Protein AF-A0A7Y2B1T1-F1 (afdb_monomer_lite)

Secondary structure (DSSP, 8-state):
-------------------------PPPPTHHHHHHHH-GGGTTSTTTEETTEET--TTTBSBTTS-SSBPHHHHHHHHHHHTT--HHHHHHTTTTS-SSSSS--HHHHHH-SSSSSPSP-TT--TTTGGG-BSS-HHHHGGGSS-------PPPEEEEEES-SSSEEESSSEEEEEEEEE-TT-EEEEEEEEESSSSSS-EEEEEEEE--TTEEEEE--S--EEEEEEEEEEEETTS-EEEEE-SS-EEEEPPPP-SS---GGGG--SSSPTTSSPPPPPHHHHHHHHSSS-TTT-HHHHHHTSTTTTTTT-HHHHHHHHHHHHHSTTTHHHHHHHH-HHHHHTTGGGSTTSTT--TTGGG---

Radius of gyration: 30.83 Å; chains: 1; bounding box: 52×52×134 Å

Structure (mmCIF, N/CA/C/O backbone):
data_AF-A0A7Y2B1T1-F1
#
_entry.id   AF-A0A7Y2B1T1-F1
#
loop_
_atom_site.group_PDB
_atom_site.id
_atom_site.type_symbol
_atom_site.label_atom_id
_atom_site.label_alt_id
_atom_site.label_comp_id
_atom_site.label_asym_id
_atom_site.label_entity_id
_atom_site.label_seq_id
_atom_site.pdbx_PDB_ins_code
_atom_site.Cartn_x
_atom_site.Cartn_y
_atom_site.Cartn_z
_atom_site.occupancy
_atom_site.B_iso_or_equiv
_atom_site.auth_seq_id
_atom_site.auth_comp_id
_atom_site.auth_asym_id
_atom_site.auth_atom_id
_atom_site.pdbx_PDB_model_num
ATOM 1 N N . MET A 1 1 ? 23.003 -10.466 110.916 1.00 38.00 1 MET A N 1
ATOM 2 C CA . MET A 1 1 ? 23.525 -11.245 109.774 1.00 38.00 1 MET A CA 1
ATOM 3 C C . MET A 1 1 ? 22.350 -11.631 10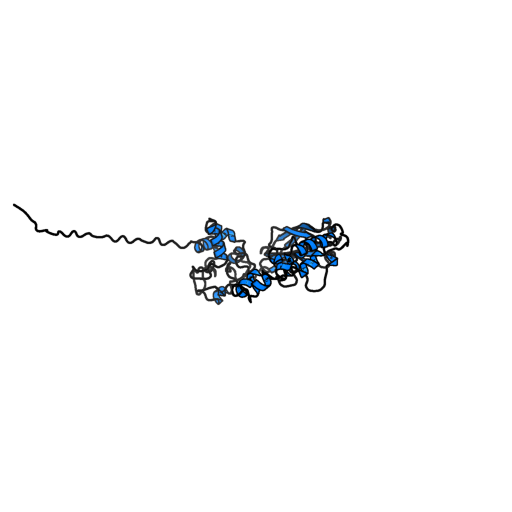8.882 1.00 38.00 1 MET A C 1
ATOM 5 O O . MET A 1 1 ? 21.399 -12.184 109.403 1.00 38.00 1 MET A O 1
ATOM 9 N N . ASN A 1 2 ? 22.437 -11.284 107.592 1.00 37.25 2 ASN A N 1
ATOM 10 C CA . ASN A 1 2 ? 21.737 -11.853 106.422 1.00 37.25 2 ASN A CA 1
ATOM 11 C C . ASN A 1 2 ? 20.187 -11.906 106.348 1.00 37.25 2 ASN A C 1
ATOM 13 O O . ASN A 1 2 ? 19.587 -12.823 106.884 1.00 37.25 2 ASN A O 1
ATOM 17 N N . ARG A 1 3 ? 19.618 -10.938 105.583 1.00 38.03 3 ARG A N 1
ATOM 18 C CA . ARG A 1 3 ? 18.803 -11.034 104.323 1.00 38.03 3 ARG A CA 1
ATOM 19 C C . ARG A 1 3 ? 17.708 -12.127 104.163 1.00 38.03 3 ARG A C 1
ATOM 21 O O . ARG A 1 3 ? 17.893 -13.211 104.693 1.00 38.03 3 ARG A O 1
ATOM 28 N N . PRO A 1 4 ? 16.765 -12.009 103.188 1.00 49.28 4 PRO A N 1
ATOM 29 C CA . PRO A 1 4 ? 16.074 -10.854 102.556 1.00 49.28 4 PRO A CA 1
ATOM 30 C C . PRO A 1 4 ? 14.523 -11.091 102.454 1.00 49.28 4 PRO A C 1
ATOM 32 O O . PRO A 1 4 ? 14.040 -12.162 102.785 1.00 49.28 4 PRO A O 1
ATOM 35 N N . GLY A 1 5 ? 13.648 -10.115 102.171 1.00 36.69 5 GLY A N 1
ATOM 36 C CA . GLY A 1 5 ? 13.295 -9.610 100.832 1.00 36.69 5 GLY A CA 1
ATOM 37 C C . GLY A 1 5 ? 11.918 -10.119 100.348 1.00 36.69 5 GLY A C 1
ATOM 38 O O . GLY A 1 5 ? 11.851 -11.179 99.740 1.00 36.69 5 GLY A O 1
ATOM 39 N N . PHE A 1 6 ? 10.837 -9.363 100.580 1.00 41.38 6 PHE A N 1
ATOM 40 C CA . PHE A 1 6 ? 9.532 -9.569 99.926 1.00 41.38 6 PHE A CA 1
ATOM 41 C C . PHE A 1 6 ? 9.339 -8.484 98.857 1.00 41.38 6 PHE A C 1
ATOM 43 O O . PHE A 1 6 ? 9.344 -7.294 99.170 1.00 41.38 6 PHE A O 1
ATOM 50 N N . LEU A 1 7 ? 9.222 -8.906 97.595 1.00 38.97 7 LEU A N 1
ATOM 51 C CA . LEU A 1 7 ? 8.912 -8.051 96.449 1.00 38.97 7 LEU A CA 1
ATOM 52 C C . LEU A 1 7 ? 7.446 -7.595 96.512 1.00 38.97 7 LEU A C 1
ATOM 54 O O . LEU A 1 7 ? 6.544 -8.427 96.569 1.00 38.97 7 LEU A O 1
ATOM 58 N N . ALA A 1 8 ? 7.216 -6.286 96.411 1.00 39.91 8 ALA A N 1
ATOM 59 C CA . ALA A 1 8 ? 5.930 -5.715 96.025 1.00 39.91 8 ALA A CA 1
ATOM 60 C C . ALA A 1 8 ? 5.980 -5.385 94.525 1.00 39.91 8 ALA A C 1
ATOM 62 O O . ALA A 1 8 ? 6.814 -4.597 94.081 1.00 39.91 8 ALA A O 1
ATOM 63 N N . VAL A 1 9 ? 5.106 -6.022 93.746 1.00 39.31 9 VAL A N 1
ATOM 64 C CA . VAL A 1 9 ? 4.925 -5.776 92.311 1.00 39.31 9 VAL A CA 1
ATOM 65 C C . VAL A 1 9 ? 3.991 -4.576 92.151 1.00 39.31 9 VAL A C 1
ATOM 67 O O . VAL A 1 9 ? 2.811 -4.661 92.480 1.00 39.31 9 VAL A O 1
ATOM 70 N N . VAL A 1 10 ? 4.517 -3.455 91.657 1.00 40.97 10 VAL A N 1
ATOM 71 C CA . VAL A 1 10 ? 3.721 -2.313 91.183 1.00 40.97 10 VAL A CA 1
ATOM 72 C C . VAL A 1 10 ? 3.465 -2.526 89.692 1.00 40.97 10 VAL A C 1
ATOM 74 O O . VAL A 1 10 ? 4.398 -2.513 88.891 1.00 40.97 10 VAL A O 1
ATOM 77 N N . ALA A 1 11 ? 2.206 -2.762 89.324 1.00 37.59 11 ALA A N 1
ATOM 78 C CA . ALA A 1 11 ? 1.770 -2.867 87.937 1.00 37.59 11 ALA A CA 1
ATOM 79 C C . ALA A 1 11 ? 1.674 -1.465 87.312 1.00 37.59 11 ALA A C 1
ATOM 81 O O . ALA A 1 11 ? 0.854 -0.647 87.727 1.00 37.59 11 ALA A O 1
ATOM 82 N N . LEU A 1 12 ? 2.521 -1.192 86.319 1.00 39.84 12 LEU A N 1
ATOM 83 C CA . LEU A 1 12 ? 2.454 -0.004 85.470 1.00 39.84 12 LEU A CA 1
ATOM 84 C C . LEU A 1 12 ? 1.516 -0.317 84.289 1.00 39.84 12 LEU A C 1
ATOM 86 O O . LEU A 1 12 ? 1.855 -1.119 83.420 1.00 39.84 12 LEU A O 1
ATOM 90 N N . THR A 1 13 ? 0.325 0.277 84.254 1.00 41.78 13 THR A N 1
ATOM 91 C CA . THR A 1 13 ? -0.589 0.191 83.104 1.00 41.78 13 THR A CA 1
ATOM 92 C C . THR A 1 13 ? -0.096 1.109 81.985 1.00 41.78 13 THR A C 1
ATOM 94 O O . THR A 1 13 ? -0.292 2.323 82.043 1.00 41.78 13 THR A O 1
ATOM 97 N N . GLY A 1 14 ? 0.562 0.538 80.975 1.00 40.81 14 GLY A N 1
ATOM 98 C CA . GLY A 1 14 ? 0.899 1.224 79.728 1.00 40.81 14 GLY A CA 1
ATOM 99 C C . GLY A 1 14 ? -0.301 1.255 78.782 1.00 40.81 14 GLY A C 1
ATOM 100 O O . GLY A 1 14 ? -0.781 0.210 78.352 1.00 40.81 14 GLY A O 1
ATOM 101 N N . VAL A 1 15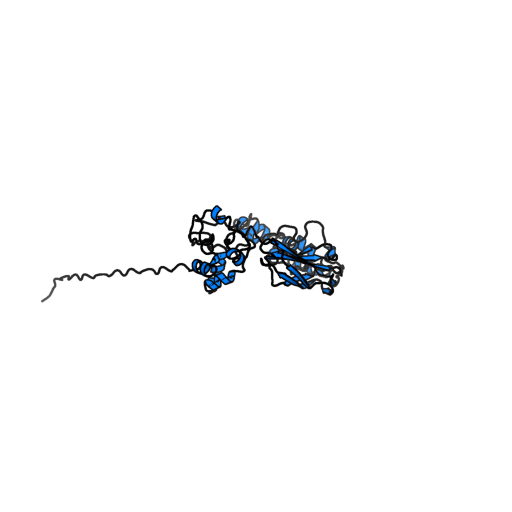 ? -0.784 2.454 78.454 1.00 46.31 15 VAL A N 1
ATOM 102 C CA . VAL A 1 15 ? -1.746 2.679 77.367 1.00 46.31 15 VAL A CA 1
ATOM 103 C C . VAL A 1 15 ? -0.970 2.615 76.052 1.00 46.31 15 VAL A C 1
ATOM 105 O O . VAL A 1 15 ? -0.230 3.538 75.717 1.00 46.31 15 VAL A O 1
ATOM 108 N N . LEU A 1 16 ? -1.104 1.506 75.327 1.00 42.75 16 LEU A N 1
ATOM 109 C CA . LEU A 1 16 ? -0.531 1.334 73.995 1.00 42.75 16 LEU A CA 1
ATOM 110 C C . LEU A 1 16 ? -1.478 1.982 72.973 1.00 42.75 16 LEU A C 1
ATOM 112 O O . LEU A 1 16 ? -2.536 1.437 72.663 1.00 42.75 16 LEU A O 1
ATOM 116 N N . TRP A 1 17 ? -1.117 3.169 72.483 1.00 45.81 17 TRP A N 1
ATOM 117 C CA . TRP A 1 17 ? -1.763 3.789 71.326 1.00 45.81 17 TRP A CA 1
ATOM 118 C C . TRP A 1 17 ? -1.452 2.956 70.078 1.00 45.81 17 TRP A C 1
ATOM 120 O O . TRP A 1 17 ? -0.313 2.907 69.616 1.00 45.81 17 TRP A O 1
ATOM 130 N N . LEU A 1 18 ? -2.473 2.284 69.550 1.00 42.56 18 LEU A N 1
ATOM 131 C CA . LEU A 1 18 ? -2.420 1.569 68.282 1.00 42.56 18 LEU A CA 1
ATOM 132 C C . LEU A 1 18 ? -2.407 2.606 67.144 1.00 42.56 18 LEU A C 1
ATOM 134 O O . LEU A 1 18 ? -3.451 3.115 66.742 1.00 42.56 18 LEU A O 1
ATOM 138 N N . LEU A 1 19 ? -1.216 2.961 66.658 1.00 46.16 19 LEU A N 1
ATOM 139 C CA . LEU A 1 19 ? -1.042 3.713 65.414 1.00 46.16 19 LEU A CA 1
ATOM 140 C C . LEU A 1 19 ? -1.498 2.820 64.252 1.00 46.16 19 LEU A C 1
ATOM 142 O O . LEU A 1 19 ? -0.758 1.952 63.796 1.00 46.16 19 LEU A O 1
ATOM 146 N N . MET A 1 20 ? -2.738 3.014 63.801 1.00 46.81 20 MET A N 1
ATOM 147 C CA . MET A 1 20 ? -3.213 2.480 62.530 1.00 46.81 20 MET A CA 1
ATOM 148 C C . MET A 1 20 ? -2.420 3.159 61.412 1.00 46.81 20 MET A C 1
ATOM 150 O O . MET A 1 20 ? -2.559 4.359 61.182 1.00 46.81 20 MET A O 1
ATOM 154 N N . THR A 1 21 ? -1.564 2.401 60.734 1.00 46.78 21 THR A N 1
ATOM 155 C CA . THR A 1 21 ? -0.944 2.834 59.484 1.00 46.78 21 THR A CA 1
ATOM 156 C C . THR A 1 21 ? -2.052 2.957 58.446 1.00 46.78 21 THR A C 1
ATOM 158 O O . THR A 1 21 ? -2.571 1.949 57.969 1.00 46.78 21 THR A O 1
ATOM 161 N N . VAL A 1 22 ? -2.449 4.187 58.129 1.00 50.69 22 VAL A N 1
ATOM 162 C CA . VAL A 1 22 ? -3.271 4.467 56.953 1.00 50.69 22 VAL A CA 1
ATOM 163 C C . VAL A 1 22 ? -2.405 4.116 55.746 1.00 50.69 22 VAL A C 1
ATOM 165 O O . VAL A 1 22 ? -1.404 4.784 55.492 1.00 50.69 22 VAL A O 1
ATOM 168 N N . SER A 1 23 ? -2.739 3.038 55.039 1.00 46.91 23 SER A N 1
ATOM 169 C CA . SER A 1 23 ? -2.189 2.797 53.708 1.00 46.91 23 SER A CA 1
ATOM 170 C C . SER A 1 23 ? -2.565 3.996 52.842 1.00 46.91 23 SER A C 1
ATOM 172 O O . SER A 1 23 ? -3.751 4.322 52.752 1.00 46.91 23 SER A O 1
ATOM 174 N N . GLN A 1 24 ? -1.582 4.668 52.237 1.00 44.38 24 GLN A N 1
ATOM 175 C CA . GLN A 1 24 ? -1.861 5.593 51.143 1.00 44.38 24 GLN A CA 1
ATOM 176 C C . GLN A 1 24 ? -2.664 4.813 50.103 1.00 44.38 24 GLN A C 1
ATOM 178 O O . GLN A 1 24 ? -2.183 3.831 49.547 1.00 44.38 24 GLN A O 1
ATOM 183 N N . ALA A 1 25 ? -3.925 5.193 49.918 1.00 43.53 25 ALA A N 1
ATOM 184 C CA . ALA A 1 25 ? -4.657 4.789 48.739 1.00 43.53 25 ALA A CA 1
ATOM 185 C C . ALA A 1 25 ? -4.020 5.568 47.588 1.00 43.53 25 ALA A C 1
ATOM 187 O O . ALA A 1 25 ? -4.246 6.774 47.475 1.00 43.53 25 ALA A O 1
ATOM 188 N N . ASP A 1 26 ? -3.168 4.912 46.800 1.00 49.16 26 ASP A N 1
ATOM 189 C CA . ASP A 1 26 ? -2.709 5.480 45.539 1.00 49.16 26 ASP A CA 1
ATOM 190 C C . ASP A 1 26 ? -3.951 5.780 44.696 1.00 49.16 26 ASP A C 1
ATOM 192 O O . ASP A 1 26 ? -4.773 4.901 44.417 1.00 49.16 26 ASP A O 1
ATOM 196 N N . ALA A 1 27 ? -4.143 7.055 44.361 1.00 54.00 27 ALA A N 1
ATOM 197 C CA . ALA A 1 27 ? -5.210 7.448 43.459 1.00 54.00 27 ALA A CA 1
ATOM 198 C C . ALA A 1 27 ? -4.985 6.738 42.116 1.00 54.00 27 ALA A C 1
ATOM 200 O O . ALA A 1 27 ? -3.864 6.708 41.606 1.00 54.00 27 ALA A O 1
ATOM 201 N N . ARG A 1 28 ? -6.048 6.157 41.545 1.00 61.94 28 ARG A N 1
ATOM 202 C CA . ARG A 1 28 ? -5.993 5.567 40.200 1.00 61.94 28 ARG A CA 1
ATOM 203 C C . ARG A 1 28 ? -5.446 6.611 39.218 1.00 61.94 28 ARG A C 1
ATOM 205 O O . ARG A 1 28 ? -5.791 7.788 39.321 1.00 61.94 28 ARG A O 1
ATOM 212 N N . ASN A 1 29 ? -4.600 6.176 38.282 1.00 68.88 29 ASN A N 1
ATOM 213 C CA . ASN A 1 29 ? -4.006 7.050 37.267 1.00 68.88 29 ASN A CA 1
ATOM 214 C C . ASN A 1 29 ? -5.123 7.832 36.533 1.00 68.88 29 ASN A C 1
ATOM 216 O O . ASN A 1 29 ? -6.073 7.198 36.062 1.00 68.88 29 ASN A O 1
ATOM 220 N N . PRO A 1 30 ? -5.050 9.175 36.436 1.00 81.50 30 PRO A N 1
ATOM 221 C CA . PRO A 1 30 ? -6.142 10.020 35.942 1.00 81.50 30 PRO A CA 1
ATOM 222 C C . PRO A 1 30 ? -6.411 9.929 34.428 1.00 81.50 30 PRO A C 1
ATOM 224 O O . PRO A 1 30 ? -7.079 10.815 33.901 1.00 81.50 30 PRO A O 1
ATOM 227 N N . ILE A 1 31 ? -5.953 8.878 33.728 1.00 89.81 31 ILE A N 1
ATOM 228 C CA . ILE A 1 31 ? -6.052 8.710 32.262 1.00 89.81 31 ILE A CA 1
ATOM 229 C C . ILE A 1 31 ? -7.444 9.062 31.745 1.00 89.81 31 ILE A C 1
ATOM 231 O O . ILE A 1 31 ? -7.574 9.931 30.893 1.00 89.81 31 ILE A O 1
ATOM 235 N N . ARG A 1 32 ? -8.492 8.472 32.327 1.00 91.38 32 ARG A N 1
ATOM 236 C CA . ARG A 1 32 ? -9.880 8.735 31.932 1.00 91.38 32 ARG A CA 1
ATOM 237 C C . ARG A 1 32 ? -10.265 10.210 32.074 1.00 91.38 32 ARG A C 1
ATOM 239 O O . ARG A 1 32 ? -10.826 10.796 31.159 1.00 91.38 32 ARG A O 1
ATOM 246 N N . SER A 1 33 ? -9.980 10.827 33.222 1.00 91.38 33 SER A N 1
ATOM 247 C CA . SER A 1 33 ? -10.293 12.249 33.422 1.00 91.38 33 SER A CA 1
ATOM 248 C C . SER A 1 33 ? -9.489 13.157 32.492 1.00 91.38 33 SER A C 1
ATOM 250 O O . SER A 1 33 ? -10.013 14.163 32.025 1.00 91.38 33 SER A O 1
ATOM 252 N N . THR A 1 34 ? -8.238 12.799 32.192 1.00 94.38 34 THR A N 1
ATOM 253 C CA . THR A 1 34 ? -7.403 13.529 31.236 1.00 94.38 34 THR A CA 1
ATOM 254 C C . THR A 1 34 ? -7.941 13.383 29.815 1.00 94.38 34 THR A C 1
ATOM 256 O O . THR A 1 34 ? -8.038 14.388 29.121 1.00 94.38 34 THR A O 1
ATOM 259 N N . PHE A 1 35 ? -8.373 12.184 29.414 1.00 95.44 35 PHE A N 1
ATOM 260 C CA . PHE A 1 35 ? -8.994 11.921 28.114 1.00 95.44 35 PHE A CA 1
ATOM 261 C C . PHE A 1 35 ? -10.197 12.838 27.869 1.00 95.44 35 PHE A C 1
ATOM 263 O O . PHE A 1 35 ? -10.186 13.599 26.911 1.00 95.44 35 PHE A O 1
ATOM 270 N N . PHE A 1 36 ? -11.172 12.885 28.783 1.00 95.44 36 PHE A N 1
ATOM 271 C CA . PHE A 1 36 ? -12.334 13.778 28.634 1.00 95.44 36 PHE A CA 1
ATOM 272 C C . PHE A 1 36 ? -12.003 15.267 28.822 1.00 95.44 36 PHE A C 1
ATOM 274 O O . PHE A 1 36 ? -12.763 16.132 28.395 1.00 95.44 36 PHE A O 1
ATOM 281 N N . THR A 1 37 ? -10.853 15.595 29.423 1.00 95.06 37 THR A N 1
ATOM 282 C CA . THR A 1 37 ? -10.348 16.979 29.435 1.00 95.06 37 THR A CA 1
ATOM 283 C C . THR A 1 37 ? -9.825 17.389 28.056 1.00 95.06 37 THR A C 1
ATOM 285 O O . THR A 1 37 ? -10.014 18.534 27.654 1.00 95.06 37 THR A O 1
ATOM 288 N N . ILE A 1 38 ? -9.179 16.470 27.331 1.00 93.19 38 ILE A N 1
ATOM 289 C CA . ILE A 1 38 ? -8.677 16.694 25.968 1.00 93.19 38 ILE A CA 1
ATOM 290 C C . ILE A 1 38 ? -9.849 16.673 24.975 1.00 93.19 38 ILE A C 1
ATOM 292 O O . ILE A 1 38 ? -10.051 17.633 24.233 1.00 93.19 38 ILE A O 1
ATOM 296 N N . TYR A 1 39 ? -10.672 15.626 25.022 1.00 94.19 39 TYR A N 1
ATOM 297 C CA . TYR A 1 39 ? -11.807 15.404 24.129 1.00 94.19 39 TYR A CA 1
ATOM 298 C C . TYR A 1 39 ? -13.130 15.669 24.838 1.00 94.19 39 TYR A C 1
ATOM 300 O O . TYR A 1 39 ? -13.958 14.784 25.037 1.00 94.19 39 TYR A O 1
ATOM 308 N N . SER A 1 40 ? -13.344 16.924 25.220 1.00 94.56 40 SER A N 1
ATOM 309 C CA . SER A 1 40 ? -14.584 17.328 25.900 1.00 94.56 40 SER A CA 1
ATOM 310 C C . SER A 1 40 ? -15.866 17.035 25.104 1.00 94.56 40 SER A C 1
ATOM 312 O O . SER A 1 40 ? -16.930 16.906 25.698 1.00 94.56 40 SER A O 1
ATOM 314 N N . SER A 1 41 ? -15.781 16.887 23.777 1.00 91.56 41 SER A N 1
ATOM 315 C CA . SER A 1 41 ? -16.903 16.477 22.922 1.00 91.56 41 SER A CA 1
ATOM 316 C C . SER A 1 41 ? -17.318 15.015 23.099 1.00 91.56 41 SER A C 1
ATOM 318 O O . SER A 1 41 ? -18.432 14.672 22.719 1.00 91.56 41 SER A O 1
ATOM 320 N N . ALA A 1 42 ? -16.450 14.168 23.660 1.00 93.62 42 ALA A N 1
ATOM 321 C CA . ALA A 1 42 ? -16.749 12.767 23.948 1.00 93.62 42 ALA A CA 1
ATOM 322 C C . ALA A 1 42 ? -17.427 12.570 25.320 1.00 93.62 42 ALA A C 1
ATOM 324 O O . ALA A 1 42 ? -17.880 11.466 25.623 1.00 93.62 42 ALA A O 1
ATOM 325 N N . ASP A 1 43 ? -17.521 13.611 26.153 1.00 93.38 43 ASP A N 1
ATOM 326 C CA . ASP A 1 43 ? -18.225 13.559 27.441 1.00 93.38 43 ASP A CA 1
ATOM 327 C C . ASP A 1 43 ? -19.728 13.308 27.227 1.00 93.38 43 ASP A C 1
ATOM 329 O O . ASP A 1 43 ? -20.356 13.939 26.373 1.00 93.38 43 ASP A O 1
ATOM 333 N N . ASN A 1 44 ? -20.333 12.422 28.021 1.00 91.88 44 ASN A N 1
ATOM 334 C CA . ASN A 1 44 ? -21.721 11.955 27.875 1.00 91.88 44 ASN A CA 1
ATOM 335 C C . ASN A 1 44 ? -22.043 11.275 26.524 1.00 91.88 44 ASN A C 1
ATOM 337 O O . ASN A 1 44 ? -23.201 11.255 26.096 1.00 91.88 44 ASN A O 1
ATOM 341 N N . THR A 1 45 ? -21.035 10.734 25.838 1.00 95.94 45 THR A N 1
ATOM 342 C CA . THR A 1 45 ? -21.214 9.856 24.667 1.00 95.94 45 THR A CA 1
ATOM 343 C C . THR A 1 45 ? -21.040 8.391 25.069 1.00 95.94 45 THR A C 1
ATOM 345 O O . THR A 1 45 ? -20.734 8.094 26.220 1.00 95.94 45 THR A O 1
ATOM 348 N N . GLN A 1 46 ? -21.156 7.470 24.116 1.00 95.62 46 GLN A N 1
ATOM 349 C CA . GLN A 1 46 ? -20.857 6.046 24.284 1.00 95.62 46 GLN A CA 1
ATOM 350 C C . GLN A 1 46 ? -19.449 5.754 24.829 1.00 95.62 46 GLN A C 1
ATOM 352 O O . GLN A 1 46 ? -19.252 4.699 25.416 1.00 95.62 46 GLN A O 1
ATOM 357 N N . LEU A 1 47 ? -18.476 6.665 24.677 1.00 96.88 47 LEU A N 1
ATOM 358 C CA . LEU A 1 47 ? -17.145 6.499 25.278 1.00 96.88 47 LEU A CA 1
ATOM 359 C C . LEU A 1 47 ? -17.123 6.791 26.784 1.00 96.88 47 LEU A C 1
ATOM 361 O O . LEU A 1 47 ? -16.209 6.351 27.486 1.00 96.88 47 LEU A O 1
ATOM 365 N N . ASP A 1 48 ? -18.100 7.550 27.272 1.00 95.31 48 ASP A N 1
ATOM 366 C CA . ASP A 1 48 ? -18.247 7.954 28.669 1.00 95.31 48 ASP A CA 1
ATOM 367 C C . ASP A 1 48 ? -19.266 7.070 29.397 1.00 95.31 48 ASP A C 1
ATOM 369 O O . ASP A 1 48 ? -18.967 6.528 30.467 1.00 95.31 48 ASP A O 1
ATOM 373 N N . ASP A 1 49 ? -20.442 6.900 28.786 1.00 95.19 49 ASP A N 1
ATOM 374 C CA . ASP A 1 49 ? -21.619 6.265 29.360 1.00 95.19 49 ASP A CA 1
ATOM 375 C C . ASP A 1 49 ? -22.311 5.319 28.366 1.00 95.19 49 ASP A C 1
ATOM 377 O O . ASP A 1 49 ? -22.865 5.738 27.347 1.00 95.19 49 ASP A O 1
ATOM 381 N N . LEU A 1 50 ? -22.377 4.038 28.735 1.00 95.38 50 LEU A N 1
ATOM 382 C CA . LEU A 1 50 ? -23.239 3.045 28.093 1.00 95.38 50 LEU A CA 1
ATOM 383 C C . LEU A 1 50 ? -24.431 2.693 28.997 1.00 95.38 50 LEU A C 1
ATOM 385 O O . LEU A 1 50 ? -24.322 2.803 30.224 1.00 95.38 50 LEU A O 1
ATOM 389 N N . PRO A 1 51 ? -25.573 2.247 28.433 1.00 95.94 51 PRO A N 1
ATOM 390 C CA . PRO A 1 51 ? -26.788 1.956 29.198 1.00 95.94 51 PRO A CA 1
ATOM 391 C C . PRO A 1 51 ? -26.581 1.061 30.426 1.00 95.94 51 PRO A C 1
ATOM 393 O O . PRO A 1 51 ? -27.191 1.310 31.469 1.00 95.94 51 PRO A O 1
ATOM 396 N N . SER A 1 52 ? -25.734 0.036 30.312 1.00 95.06 52 SER A N 1
ATOM 397 C CA . SER A 1 52 ? -25.455 -0.908 31.399 1.00 95.06 52 SER A CA 1
ATOM 398 C C . SER A 1 52 ? -24.238 -0.539 32.250 1.00 95.06 52 SER A C 1
ATOM 400 O O . SER A 1 52 ? -24.085 -1.098 33.337 1.00 95.06 52 SER A O 1
ATOM 402 N N . ASN A 1 53 ? -23.379 0.381 31.797 1.00 94.44 53 ASN A N 1
ATOM 403 C CA . ASN A 1 53 ? -22.171 0.780 32.520 1.00 94.44 53 ASN A CA 1
ATOM 404 C C . ASN A 1 53 ? -21.844 2.261 32.277 1.00 94.44 53 ASN A C 1
ATOM 406 O O . ASN A 1 53 ? -21.252 2.638 31.267 1.00 94.44 53 ASN A O 1
ATOM 410 N N . THR A 1 54 ? -22.245 3.110 33.219 1.00 94.75 54 THR A N 1
ATOM 411 C CA . THR A 1 54 ? -21.920 4.539 33.199 1.00 94.75 54 THR A CA 1
ATOM 412 C C . THR A 1 54 ? -20.532 4.776 33.763 1.00 94.75 54 THR A C 1
ATOM 414 O O . THR A 1 54 ? -20.159 4.186 34.780 1.00 94.75 54 THR A O 1
ATOM 417 N N . LYS A 1 55 ? -19.812 5.730 33.195 1.00 92.19 55 LYS A N 1
ATOM 418 C CA . LYS A 1 55 ? -18.458 6.106 33.587 1.00 92.19 55 LYS A CA 1
ATOM 419 C C . LYS A 1 55 ? -17.429 4.981 33.527 1.00 92.19 55 LYS A C 1
ATOM 421 O O . LYS A 1 55 ? -16.491 4.946 34.331 1.00 92.19 55 LYS A O 1
ATOM 426 N N . HIS A 1 56 ? -17.588 4.098 32.554 1.00 94.38 56 HIS A N 1
ATOM 427 C CA . HIS A 1 56 ? -16.739 2.933 32.366 1.00 94.38 56 HIS A CA 1
ATOM 428 C C . HIS A 1 56 ? -15.298 3.299 31.965 1.00 94.38 56 HIS A C 1
ATOM 430 O O . HIS A 1 56 ? -14.956 4.456 31.695 1.00 94.38 56 HIS A O 1
ATOM 436 N N . CYS A 1 57 ? -14.441 2.281 31.888 1.00 94.50 57 CYS A N 1
ATOM 437 C CA . CYS A 1 57 ? -13.036 2.374 31.480 1.00 94.50 57 CYS A CA 1
ATOM 438 C C . CYS A 1 57 ? -12.756 1.772 30.087 1.00 94.50 57 CYS A C 1
ATOM 440 O O . CYS A 1 57 ? -11.588 1.630 29.720 1.00 94.50 57 CYS A O 1
ATOM 442 N N . GLY A 1 58 ? -13.810 1.461 29.320 1.00 94.81 58 GLY A N 1
ATOM 443 C CA . GLY A 1 58 ? -13.758 0.764 28.027 1.00 94.81 58 GLY A CA 1
ATOM 444 C C . GLY A 1 58 ? -12.892 1.410 26.940 1.00 94.81 58 GLY A C 1
ATOM 445 O O . GLY A 1 58 ? -12.420 0.719 26.047 1.00 94.81 58 GLY A O 1
ATOM 446 N N . VAL A 1 59 ? -12.605 2.714 27.043 1.00 95.81 59 VAL A N 1
ATOM 447 C CA . VAL A 1 59 ? -11.679 3.404 26.125 1.00 95.81 59 VAL A CA 1
ATOM 448 C C . VAL A 1 59 ? -10.263 2.820 26.211 1.00 95.81 59 VAL A C 1
ATOM 450 O O . VAL A 1 59 ? -9.601 2.688 25.191 1.00 95.81 59 VAL A O 1
ATOM 453 N N . CYS A 1 60 ? -9.791 2.433 27.404 1.00 95.38 60 CYS A N 1
ATOM 454 C CA . CYS A 1 60 ? -8.417 1.944 27.608 1.00 95.38 60 CYS A CA 1
ATOM 455 C C . CYS A 1 60 ? -8.325 0.470 28.041 1.00 95.38 60 CYS A C 1
ATOM 457 O O . CYS A 1 60 ? -7.223 -0.076 28.130 1.00 95.38 60 CYS A O 1
ATOM 459 N N . HIS A 1 61 ? -9.443 -0.160 28.396 1.00 95.31 61 HIS A N 1
ATOM 460 C CA . HIS A 1 61 ? -9.475 -1.493 28.994 1.00 95.31 61 HIS A CA 1
ATOM 461 C C . HIS A 1 61 ? -10.520 -2.368 28.314 1.00 95.31 61 HIS A C 1
ATOM 463 O O . HIS A 1 61 ? -11.604 -1.899 27.984 1.00 95.31 61 HIS A O 1
ATOM 469 N N . PHE A 1 62 ? -10.222 -3.662 28.186 1.00 96.50 62 PHE A N 1
ATOM 470 C CA . PHE A 1 62 ? -11.244 -4.643 27.818 1.00 96.50 62 PHE A CA 1
ATOM 471 C C . PHE A 1 62 ? -12.273 -4.840 28.944 1.00 96.50 62 PHE A C 1
ATOM 473 O O . PHE A 1 62 ? -13.445 -5.095 28.682 1.00 96.50 62 PHE A O 1
ATOM 480 N N . ASP A 1 63 ? -11.858 -4.682 30.201 1.00 95.81 63 ASP A N 1
ATOM 481 C CA . ASP A 1 63 ? -12.771 -4.659 31.341 1.00 95.81 63 ASP A CA 1
ATOM 482 C C . ASP A 1 63 ? -13.356 -3.251 31.541 1.00 95.81 63 ASP A C 1
ATOM 484 O O . ASP A 1 63 ? -12.644 -2.310 31.911 1.00 95.81 63 ASP A O 1
ATOM 488 N N . PHE A 1 64 ? -14.667 -3.108 31.330 1.00 95.44 64 PHE A N 1
ATOM 489 C CA . PHE A 1 64 ? -15.357 -1.821 31.418 1.00 95.44 64 PHE A CA 1
ATOM 490 C C . PHE A 1 64 ? -15.455 -1.272 32.853 1.00 95.44 64 PHE A C 1
ATOM 492 O O . PHE A 1 64 ? -15.542 -0.055 33.020 1.00 95.44 64 PHE A O 1
ATOM 499 N N . ASP A 1 65 ? -15.304 -2.095 33.896 1.00 92.69 65 ASP A N 1
ATOM 500 C CA . ASP A 1 65 ? -15.208 -1.615 35.289 1.00 92.69 65 ASP A CA 1
ATOM 501 C C . ASP A 1 65 ? -13.797 -1.083 35.638 1.00 92.69 65 ASP A C 1
ATOM 503 O O . ASP A 1 65 ? -13.571 -0.445 36.680 1.00 92.69 65 ASP A O 1
ATOM 507 N N . GLY A 1 66 ? -12.844 -1.299 34.727 1.00 86.38 66 GLY A N 1
ATOM 508 C CA . GLY A 1 66 ? -11.455 -0.870 34.811 1.00 86.38 66 GLY A CA 1
ATOM 509 C C . GLY A 1 66 ? -10.526 -1.887 35.473 1.00 86.38 66 GLY A C 1
ATOM 510 O O . GLY A 1 66 ? -10.919 -2.698 36.306 1.00 86.38 66 GLY A O 1
ATOM 511 N N . GLY A 1 67 ? -9.237 -1.789 35.137 1.00 81.69 67 GLY A N 1
ATOM 512 C CA . GLY A 1 67 ? -8.238 -2.798 35.497 1.00 81.69 67 GLY A CA 1
ATOM 513 C C . GLY A 1 67 ? -8.118 -3.890 34.429 1.00 81.69 67 GLY A C 1
ATOM 514 O O . GLY A 1 67 ? -8.615 -3.742 33.318 1.00 81.69 67 GLY A O 1
ATOM 515 N N . GLY A 1 68 ? -7.396 -4.968 34.736 1.00 86.56 68 GLY A N 1
ATOM 516 C CA . GLY A 1 68 ? -7.165 -6.051 33.775 1.00 86.56 68 GLY A CA 1
ATOM 517 C C . GLY A 1 68 ? -6.307 -5.642 32.570 1.00 86.56 68 GLY A C 1
ATOM 518 O O . GLY A 1 68 ? -5.544 -4.675 32.630 1.00 86.56 68 GLY A O 1
ATOM 519 N N . ALA A 1 69 ? -6.411 -6.420 31.490 1.00 92.31 69 ALA A N 1
ATOM 520 C CA . ALA A 1 69 ? -5.677 -6.178 30.253 1.00 92.31 69 ALA A CA 1
ATOM 521 C C . ALA A 1 69 ? -6.157 -4.892 29.564 1.00 92.31 69 ALA A C 1
ATOM 523 O O . ALA A 1 69 ? -7.357 -4.596 29.519 1.00 92.31 69 ALA A O 1
ATOM 524 N N . ARG A 1 70 ? -5.206 -4.134 29.017 1.00 94.00 70 ARG A N 1
ATOM 525 C CA . ARG A 1 70 ? -5.511 -2.965 28.196 1.00 94.00 70 ARG A CA 1
ATOM 526 C C . ARG A 1 70 ? -5.924 -3.399 26.802 1.00 94.00 70 ARG A C 1
ATOM 528 O O . ARG A 1 70 ? -5.411 -4.393 26.289 1.00 94.00 70 ARG A O 1
ATOM 535 N N . ASN A 1 71 ? -6.821 -2.627 26.207 1.00 96.06 71 ASN A N 1
ATOM 536 C CA . ASN A 1 71 ? -7.016 -2.681 24.767 1.00 96.06 71 ASN A CA 1
ATOM 537 C C . ASN A 1 71 ? -5.826 -1.982 24.059 1.00 96.06 71 ASN A C 1
ATOM 539 O O . ASN A 1 71 ? -5.007 -1.345 24.738 1.00 96.06 71 ASN A O 1
ATOM 543 N N . PRO A 1 72 ? -5.685 -2.099 22.730 1.00 96.75 72 PRO A N 1
ATOM 544 C CA . PRO A 1 72 ? -4.578 -1.488 21.995 1.00 96.75 72 PRO A CA 1
ATOM 545 C C . PRO A 1 72 ? -4.399 0.021 22.244 1.00 96.75 72 PRO A C 1
ATOM 547 O O . PRO A 1 72 ? -3.278 0.452 22.521 1.00 96.75 72 PRO A O 1
ATOM 550 N N . TYR A 1 73 ? -5.484 0.807 22.290 1.00 97.06 73 TYR A N 1
ATOM 551 C CA . TYR A 1 73 ? -5.429 2.239 22.633 1.00 97.06 73 TYR A CA 1
ATOM 552 C C . TYR A 1 73 ? -4.822 2.490 24.021 1.00 97.06 73 TYR A C 1
ATOM 554 O O . TYR A 1 73 ? -3.883 3.271 24.198 1.00 97.06 73 TYR A O 1
ATOM 562 N N . GLY A 1 74 ? -5.321 1.781 25.037 1.00 95.94 74 GLY A N 1
ATOM 563 C CA . GLY A 1 74 ? -4.807 1.8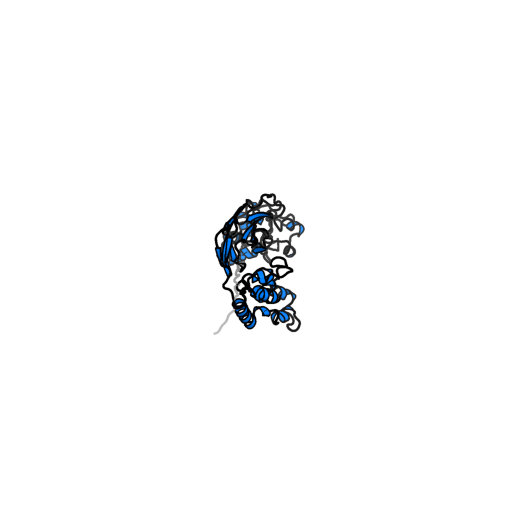79 26.397 1.00 95.94 74 GLY A CA 1
ATOM 564 C C . GLY A 1 74 ? -3.344 1.451 26.511 1.00 95.94 74 GLY A C 1
ATOM 565 O O . GLY A 1 74 ? -2.599 2.043 27.298 1.00 95.94 74 GLY A O 1
ATOM 566 N N . LEU A 1 75 ? -2.927 0.439 25.745 1.00 95.31 75 LEU A N 1
ATOM 567 C CA . LEU A 1 75 ? -1.538 -0.013 25.685 1.00 95.31 75 LEU A CA 1
ATOM 568 C C . LEU A 1 75 ? -0.629 1.068 25.084 1.00 95.31 75 LEU A C 1
ATOM 570 O O . LEU A 1 75 ? 0.438 1.327 25.640 1.00 95.31 75 LEU A O 1
ATOM 574 N N . GLY A 1 76 ? -1.074 1.756 24.028 1.00 94.12 76 GLY A N 1
ATOM 575 C CA . GLY A 1 76 ? -0.360 2.897 23.445 1.00 94.12 76 GLY A CA 1
ATOM 576 C C . GLY A 1 76 ? -0.081 4.004 24.469 1.00 94.12 76 GLY A C 1
ATOM 577 O O . GLY A 1 76 ? 1.056 4.464 24.607 1.00 94.12 76 GLY A O 1
ATOM 578 N N . ILE A 1 77 ? -1.083 4.359 25.281 1.00 94.94 77 ILE A N 1
ATOM 579 C CA . ILE A 1 77 ? -0.913 5.331 26.376 1.00 94.94 77 ILE A CA 1
ATOM 580 C C . ILE A 1 77 ? 0.097 4.820 27.414 1.00 94.94 77 ILE A C 1
ATOM 582 O O . ILE A 1 77 ? 0.932 5.586 27.900 1.00 94.94 77 ILE A O 1
ATOM 586 N N . GLU A 1 78 ? 0.039 3.536 27.778 1.00 92.56 78 GLU A N 1
ATOM 587 C CA . GLU A 1 78 ? 0.957 2.947 28.759 1.00 92.56 78 GLU A CA 1
ATOM 588 C C . GLU A 1 78 ? 2.413 2.967 28.289 1.00 92.56 78 GLU A C 1
ATOM 590 O O . GLU A 1 78 ? 3.303 3.263 29.089 1.00 92.56 78 GLU A O 1
ATOM 595 N N . VAL A 1 79 ? 2.657 2.750 26.995 1.00 93.56 79 VAL A N 1
ATOM 596 C CA . VAL A 1 79 ? 3.986 2.909 26.392 1.00 93.56 79 VAL A CA 1
ATOM 597 C C . VAL A 1 79 ? 4.479 4.351 26.540 1.00 93.56 79 VAL A C 1
ATOM 599 O O . VAL A 1 79 ? 5.601 4.566 27.006 1.00 93.56 79 VAL A O 1
ATOM 602 N N . GLY A 1 80 ? 3.643 5.347 26.226 1.00 90.44 80 GLY A N 1
ATOM 603 C CA . GLY A 1 80 ? 3.994 6.763 26.382 1.00 90.44 80 GLY A CA 1
ATOM 604 C C . GLY A 1 80 ? 4.327 7.141 27.830 1.00 90.44 80 GLY A C 1
ATOM 605 O O . GLY A 1 80 ? 5.354 7.770 28.100 1.00 90.44 80 GLY A O 1
ATOM 606 N N . LEU A 1 81 ? 3.504 6.691 28.780 1.00 92.25 81 LEU A N 1
ATOM 607 C CA . LEU A 1 81 ? 3.739 6.886 30.214 1.00 92.25 81 LEU A CA 1
ATOM 608 C C . LEU A 1 81 ? 5.027 6.196 30.689 1.00 92.25 81 LEU A C 1
ATOM 610 O O . LEU A 1 81 ? 5.795 6.784 31.452 1.00 92.25 81 LEU A O 1
ATOM 614 N N . GLY A 1 82 ? 5.296 4.974 30.219 1.00 91.62 82 GLY A N 1
ATOM 615 C CA . GLY A 1 82 ? 6.543 4.251 30.488 1.00 91.62 82 GLY A CA 1
ATOM 616 C C . GLY A 1 82 ? 7.780 4.961 29.926 1.00 91.62 82 GLY A C 1
ATOM 617 O O . GLY A 1 82 ? 8.854 4.898 30.524 1.00 91.62 82 GLY A O 1
ATOM 618 N N . GLY A 1 83 ? 7.610 5.704 28.829 1.00 90.94 83 GLY A N 1
ATOM 619 C CA . GLY A 1 83 ? 8.608 6.602 28.243 1.00 90.94 83 GLY A CA 1
ATOM 620 C C . GLY A 1 83 ? 8.791 7.936 28.981 1.00 90.94 83 GLY A C 1
ATOM 621 O O . GLY A 1 83 ? 9.629 8.740 28.577 1.00 90.94 83 GLY A O 1
ATOM 622 N N . GLY A 1 84 ? 8.044 8.180 30.063 1.00 92.38 84 GLY A N 1
ATOM 623 C CA . GLY A 1 84 ? 8.148 9.388 30.885 1.00 92.38 84 GLY A CA 1
ATOM 624 C C . GLY A 1 84 ? 7.299 10.569 30.410 1.00 92.38 84 GLY A C 1
ATOM 625 O O . GLY A 1 84 ? 7.483 11.679 30.915 1.00 92.38 84 GLY A O 1
ATOM 626 N N . LEU A 1 85 ? 6.378 10.358 29.464 1.00 92.56 85 LEU A N 1
ATOM 627 C CA . LEU A 1 85 ? 5.412 11.381 29.068 1.00 92.56 85 LEU A CA 1
ATOM 628 C C . LEU A 1 85 ? 4.407 11.657 30.192 1.00 92.56 85 LEU A C 1
ATOM 630 O O . LEU A 1 85 ? 4.098 10.790 31.014 1.00 92.56 85 LEU A O 1
ATOM 634 N N . SER A 1 86 ? 3.863 12.877 30.215 1.00 94.56 86 SER A N 1
ATOM 635 C CA . SER A 1 86 ? 2.681 13.158 31.031 1.00 94.56 86 SER A CA 1
ATOM 636 C C . SER A 1 86 ? 1.467 12.408 30.470 1.00 94.56 86 SER A C 1
ATOM 638 O O . SER A 1 86 ? 1.452 12.036 29.300 1.00 94.56 86 SER A O 1
ATOM 640 N N . THR A 1 87 ? 0.414 12.211 31.266 1.00 93.06 87 THR A N 1
ATOM 641 C CA . THR A 1 87 ? -0.826 11.583 30.775 1.00 93.06 87 THR A CA 1
ATOM 642 C C . THR A 1 87 ? -1.413 12.318 29.570 1.00 93.06 87 THR A C 1
ATOM 644 O O . THR A 1 87 ? -1.899 11.674 28.647 1.00 93.06 87 THR A O 1
ATOM 647 N N . THR A 1 88 ? -1.342 13.652 29.558 1.00 94.62 88 THR A N 1
ATOM 648 C CA . THR A 1 88 ? -1.804 14.465 28.428 1.00 94.62 88 THR A CA 1
ATOM 649 C C . THR A 1 88 ? -0.967 14.202 27.184 1.00 94.62 88 THR A C 1
ATOM 651 O O . THR A 1 88 ? -1.525 13.929 26.127 1.00 94.62 88 THR A O 1
ATOM 654 N N . ASP A 1 89 ? 0.360 14.231 27.314 1.00 92.81 89 ASP A N 1
ATOM 655 C CA . ASP A 1 89 ? 1.259 14.024 26.175 1.00 92.81 89 ASP A CA 1
ATOM 656 C C . ASP A 1 89 ? 1.198 12.582 25.658 1.00 92.81 89 ASP A C 1
ATOM 658 O O . ASP A 1 89 ? 1.320 12.364 24.462 1.00 92.81 89 ASP A O 1
ATOM 662 N N . ALA A 1 90 ? 0.982 11.598 26.536 1.00 93.94 90 ALA A N 1
ATOM 663 C CA . ALA A 1 90 ? 0.842 10.196 26.152 1.00 93.94 90 ALA A CA 1
ATOM 664 C C . ALA A 1 90 ? -0.433 9.937 25.335 1.00 93.94 90 ALA A C 1
ATOM 666 O O . ALA A 1 90 ? -0.387 9.146 24.400 1.00 93.94 90 ALA A O 1
ATOM 667 N N . ILE A 1 91 ? -1.542 10.612 25.665 1.00 94.75 91 ILE A N 1
ATOM 668 C CA . ILE A 1 91 ? -2.772 10.573 24.858 1.00 94.75 91 ILE A CA 1
ATOM 669 C C . ILE A 1 91 ? -2.511 11.244 23.505 1.00 94.75 91 ILE A C 1
ATOM 671 O O . ILE A 1 91 ? -2.639 10.594 22.477 1.00 94.75 91 ILE A O 1
ATOM 675 N N . LEU A 1 92 ? -2.023 12.491 23.513 1.00 92.06 92 LEU A N 1
ATOM 676 C CA . LEU A 1 92 ? -1.783 13.264 22.287 1.00 92.06 92 LEU A CA 1
ATOM 677 C C . LEU A 1 92 ? -0.748 12.631 21.345 1.00 92.06 92 LEU A C 1
ATOM 679 O O . LEU A 1 92 ? -0.802 12.837 20.135 1.00 92.06 92 LEU A O 1
ATOM 683 N N . ALA A 1 93 ? 0.210 11.872 21.882 1.00 90.56 93 ALA A N 1
ATOM 684 C CA . ALA A 1 93 ? 1.226 11.184 21.091 1.00 90.56 93 ALA A CA 1
ATOM 685 C C . ALA A 1 93 ? 0.644 10.075 20.203 1.00 90.56 93 ALA A C 1
ATOM 687 O O . ALA A 1 93 ? 1.261 9.737 19.192 1.00 90.56 93 ALA A O 1
ATOM 688 N N . ILE A 1 94 ? -0.515 9.517 20.567 1.00 92.00 94 ILE A N 1
ATOM 689 C CA . ILE A 1 94 ? -1.158 8.440 19.813 1.00 92.00 94 ILE A CA 1
ATOM 690 C C . ILE A 1 94 ? -2.362 8.912 18.988 1.00 92.00 94 ILE A C 1
ATOM 692 O O . ILE A 1 94 ? -2.916 8.103 18.260 1.00 92.00 94 ILE A O 1
ATOM 696 N N . ASP A 1 95 ? -2.747 10.192 19.022 1.00 90.69 95 ASP A N 1
ATOM 697 C CA . ASP A 1 95 ? -3.927 10.726 18.310 1.00 90.69 95 ASP A CA 1
ATOM 698 C C . ASP A 1 95 ? -4.007 10.318 16.837 1.00 90.69 95 ASP A C 1
ATOM 700 O O . ASP A 1 95 ? -5.073 9.953 16.359 1.00 90.69 95 ASP A O 1
ATOM 704 N N . GLY A 1 96 ? -2.886 10.393 16.118 1.00 84.81 96 GLY A N 1
ATOM 705 C CA . GLY A 1 96 ? -2.817 10.061 14.693 1.00 84.81 96 GLY A CA 1
ATOM 706 C C . GLY A 1 96 ? -2.533 8.589 14.387 1.00 84.81 96 GLY A C 1
ATOM 707 O O . GLY A 1 96 ? -2.250 8.277 13.237 1.00 84.81 96 GLY A O 1
ATOM 708 N N . GLN A 1 97 ? -2.513 7.715 15.395 1.00 90.50 97 GLN A N 1
ATOM 709 C CA . GLN A 1 97 ? -2.323 6.274 15.219 1.00 90.50 97 GLN A CA 1
ATOM 710 C C . GLN A 1 97 ? -3.681 5.586 15.085 1.00 90.50 97 GLN A C 1
ATOM 712 O O . GLN A 1 97 ? -4.639 6.019 15.716 1.00 90.50 97 GLN A O 1
ATOM 717 N N . ASP A 1 98 ? -3.736 4.507 14.317 1.00 90.56 98 ASP A N 1
ATOM 718 C CA . ASP A 1 98 ? -4.841 3.544 14.299 1.00 90.56 98 ASP A CA 1
ATOM 719 C C . ASP A 1 98 ? -4.471 2.417 15.275 1.00 90.56 98 ASP A C 1
ATOM 721 O O . ASP A 1 98 ? -3.601 1.593 14.978 1.00 90.56 98 ASP A O 1
ATOM 725 N N . SER A 1 99 ? -4.991 2.467 16.508 1.00 93.69 99 SER A N 1
ATOM 726 C CA . SER A 1 99 ? -4.510 1.549 17.550 1.00 93.69 99 SER A CA 1
ATOM 727 C C . SER A 1 99 ? -5.020 0.130 17.359 1.00 93.69 99 SER A C 1
ATOM 729 O O . SER A 1 99 ? -4.337 -0.810 17.767 1.00 93.69 99 SER A O 1
ATOM 731 N N . ASP A 1 100 ? -6.228 -0.036 16.834 1.00 90.25 100 ASP A N 1
ATOM 732 C CA . ASP A 1 100 ? -6.898 -1.328 16.740 1.00 90.25 100 ASP A CA 1
ATOM 733 C C . ASP A 1 100 ? -6.962 -1.902 15.320 1.00 90.25 100 ASP A C 1
ATOM 735 O O . ASP A 1 100 ? -7.360 -3.059 15.153 1.00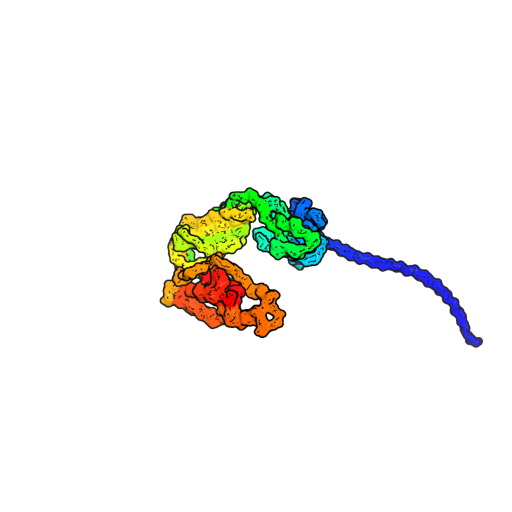 90.25 100 ASP A O 1
ATOM 739 N N . GLY A 1 101 ? -6.426 -1.172 14.343 1.00 88.06 101 GLY A N 1
ATOM 740 C CA . GLY A 1 101 ? -6.190 -1.638 12.985 1.00 88.06 101 GLY A CA 1
ATOM 741 C C . GLY A 1 101 ? -7.468 -1.732 12.165 1.00 88.06 101 GLY A C 1
ATOM 742 O O . GLY A 1 101 ? -7.537 -2.558 11.250 1.00 88.06 101 GLY A O 1
ATOM 743 N N . ASP A 1 102 ? -8.495 -0.960 12.519 1.00 83.12 102 ASP A N 1
ATOM 744 C CA . ASP A 1 102 ? -9.775 -0.958 11.816 1.00 83.12 102 ASP A CA 1
ATOM 745 C C . ASP A 1 102 ? -9.815 0.019 10.625 1.00 83.12 102 ASP A C 1
ATOM 747 O O . ASP A 1 102 ? -10.788 0.037 9.862 1.00 83.12 102 ASP A O 1
ATOM 751 N N . GLY A 1 103 ? -8.721 0.758 10.412 1.00 83.25 103 GLY A N 1
ATOM 752 C CA . GLY A 1 103 ? -8.565 1.733 9.347 1.00 83.25 103 GLY A CA 1
ATOM 753 C C . GLY A 1 103 ? -8.895 3.159 9.774 1.00 83.25 103 GLY A C 1
ATOM 754 O O . GLY A 1 103 ? -8.991 4.019 8.904 1.00 83.25 103 GLY A O 1
ATOM 755 N N . TYR A 1 104 ? -9.070 3.452 11.063 1.00 85.62 104 TYR A N 1
ATOM 756 C CA . TYR A 1 104 ? -9.344 4.803 11.541 1.00 85.62 104 TYR A CA 1
ATOM 757 C C . TYR A 1 104 ? -8.359 5.238 12.621 1.00 85.62 104 TYR A C 1
ATOM 759 O O . TYR A 1 104 ? -8.081 4.537 13.580 1.00 85.62 104 TYR A O 1
ATOM 767 N N . ALA A 1 105 ? -7.804 6.444 12.477 1.00 90.19 105 ALA A N 1
ATOM 768 C CA . ALA A 1 105 ? -6.953 6.999 13.521 1.00 90.19 105 ALA A CA 1
ATOM 769 C C . ALA A 1 105 ? -7.782 7.359 14.765 1.00 90.19 105 ALA A C 1
ATOM 771 O O . ALA A 1 105 ? -8.894 7.883 14.652 1.00 90.19 105 ALA A O 1
ATOM 772 N N . ASN A 1 106 ? -7.187 7.198 15.947 1.00 93.31 106 ASN A N 1
ATOM 773 C CA . ASN A 1 106 ? -7.827 7.420 17.243 1.00 93.31 106 ASN A CA 1
ATOM 774 C C . ASN A 1 106 ? -8.541 8.781 17.334 1.00 93.31 106 ASN A C 1
ATOM 776 O O . ASN A 1 106 ? -9.627 8.911 17.897 1.00 93.31 106 ASN A O 1
ATOM 780 N N . ASN A 1 107 ? -7.934 9.841 16.797 1.00 91.19 107 ASN A N 1
ATOM 781 C CA . ASN A 1 107 ? -8.535 11.171 16.796 1.00 91.19 107 ASN A CA 1
ATOM 782 C C . ASN A 1 107 ? -9.765 11.275 15.879 1.00 91.19 107 ASN A C 1
ATOM 784 O O . ASN A 1 107 ? -10.693 12.011 16.210 1.00 91.19 107 ASN A O 1
ATOM 788 N N . VAL A 1 108 ? -9.801 10.557 14.755 1.00 88.94 108 VAL A N 1
ATOM 789 C CA . VAL A 1 108 ? -10.966 10.480 13.864 1.00 88.94 108 VAL A CA 1
ATOM 790 C C . VAL A 1 108 ? -12.102 9.786 14.595 1.00 88.94 108 VAL A C 1
ATOM 792 O O . VAL A 1 108 ? -13.210 10.313 14.645 1.00 88.94 108 VAL A O 1
ATOM 795 N N . GLU A 1 109 ? -11.823 8.663 15.235 1.00 93.50 109 GLU A N 1
ATOM 796 C CA . GLU A 1 109 ? -12.823 7.923 15.995 1.00 93.50 109 GLU A CA 1
ATOM 797 C C . GLU A 1 109 ? -13.417 8.733 17.144 1.00 93.50 109 GLU A C 1
ATOM 799 O O . GLU A 1 109 ? -14.631 8.750 17.329 1.00 93.50 109 GLU A O 1
ATOM 804 N N . VAL A 1 110 ? -12.583 9.465 17.886 1.00 94.88 110 VAL A N 1
ATOM 805 C CA . VAL A 1 110 ? -13.019 10.216 19.071 1.00 94.88 110 VAL A CA 1
ATOM 806 C C . VAL A 1 110 ? -13.673 11.561 18.723 1.00 94.88 110 VAL A C 1
ATOM 808 O O . VAL A 1 110 ? -14.531 12.038 19.471 1.00 94.88 110 VAL A O 1
ATOM 811 N N . LEU A 1 111 ? -13.279 12.212 17.621 1.00 91.25 111 LEU A N 1
ATOM 812 C CA . LEU A 1 111 ? -13.681 13.597 17.323 1.00 91.25 111 LEU A CA 1
ATOM 813 C C . LEU A 1 111 ? -14.479 13.784 16.036 1.00 91.25 111 LEU A C 1
ATOM 815 O O . LEU A 1 111 ? -15.065 14.857 15.852 1.00 91.25 111 LEU A O 1
ATOM 819 N N . SER A 1 112 ? -14.485 12.815 15.121 1.00 86.69 112 SER A N 1
ATOM 820 C CA . SER A 1 112 ? -15.103 13.022 13.815 1.00 86.69 112 SER A CA 1
ATOM 821 C C . SER A 1 112 ? -16.599 13.278 13.947 1.00 86.69 112 SER A C 1
ATOM 823 O O . SER A 1 112 ? -17.316 12.628 14.704 1.00 86.69 112 SER A O 1
ATOM 825 N N . THR A 1 113 ? -17.081 14.231 13.157 1.00 85.44 113 THR A N 1
ATOM 826 C CA . THR A 1 113 ? -18.514 14.518 12.985 1.00 85.44 113 THR A CA 1
ATOM 827 C C . THR A 1 113 ? -19.028 14.039 11.628 1.00 85.44 113 THR A C 1
ATOM 829 O O . THR A 1 113 ? -20.176 14.291 11.263 1.00 85.44 113 THR A O 1
ATOM 832 N N . LEU A 1 114 ? -18.166 13.365 10.863 1.00 81.19 114 LEU A N 1
ATOM 833 C CA . LEU A 1 114 ? -18.443 12.925 9.500 1.00 81.19 114 LEU A CA 1
ATOM 834 C C . LEU A 1 114 ? -19.248 11.629 9.487 1.00 81.19 114 LEU A C 1
ATOM 836 O O . LEU A 1 114 ? -20.013 11.403 8.553 1.00 81.19 114 LEU A O 1
ATOM 840 N N . PHE A 1 115 ? -19.118 10.818 10.534 1.00 85.62 115 PHE A N 1
ATOM 841 C CA . PHE A 1 115 ? -19.808 9.546 10.697 1.00 85.62 115 PHE A CA 1
ATOM 842 C C . PHE A 1 115 ? -21.022 9.700 11.607 1.00 85.62 115 PHE A C 1
ATOM 844 O O . PHE A 1 115 ? -21.062 10.533 12.510 1.00 85.62 115 PHE A O 1
ATOM 851 N N . THR A 1 116 ? -22.043 8.887 11.363 1.00 88.06 116 THR A N 1
ATOM 852 C CA . THR A 1 116 ? -23.286 8.934 12.151 1.00 88.06 116 THR A CA 1
ATOM 853 C C . THR A 1 116 ? -23.167 8.296 13.532 1.00 88.06 116 THR A C 1
ATOM 855 O O . THR A 1 116 ? -23.987 8.590 14.400 1.00 88.06 116 THR A O 1
ATOM 858 N N . ASN A 1 117 ? -22.182 7.420 13.731 1.00 90.94 117 ASN A N 1
ATOM 859 C CA . ASN A 1 117 ? -21.982 6.659 14.962 1.00 90.94 117 ASN A CA 1
ATOM 860 C C . ASN A 1 117 ? -20.744 7.095 15.761 1.00 90.94 117 ASN A C 1
ATOM 862 O O . ASN A 1 117 ? -20.454 6.477 16.780 1.00 90.94 117 ASN A O 1
ATOM 866 N N . THR A 1 118 ? -20.015 8.134 15.347 1.00 91.06 118 THR A N 1
ATOM 867 C CA . THR A 1 118 ? -18.905 8.652 16.152 1.00 91.06 118 THR A CA 1
ATOM 868 C C . THR A 1 118 ? -19.428 9.444 17.361 1.00 91.06 118 THR A C 1
ATOM 870 O O . THR A 1 118 ? -20.466 10.110 17.270 1.00 91.06 118 THR A O 1
ATOM 873 N N . PRO A 1 119 ? -18.746 9.366 18.520 1.00 95.00 119 PRO A N 1
ATOM 874 C CA . PRO A 1 119 ? -17.420 8.764 18.696 1.00 95.00 119 PRO A CA 1
ATOM 875 C C . PRO A 1 119 ? -17.376 7.225 18.812 1.00 95.00 119 PRO A C 1
ATOM 877 O O . PRO A 1 119 ? -18.192 6.625 19.499 1.00 95.00 119 PRO A O 1
ATOM 880 N N . THR A 1 120 ? -16.411 6.565 18.181 1.00 95.88 120 THR A N 1
ATOM 881 C CA . THR A 1 120 ? -16.193 5.106 18.311 1.00 95.88 120 THR A CA 1
ATOM 882 C C . THR A 1 120 ? -15.039 4.793 19.255 1.00 95.88 120 THR A C 1
ATOM 884 O O . THR A 1 120 ? -14.314 5.699 19.669 1.00 95.88 120 THR A O 1
ATOM 887 N N . PHE A 1 121 ? -14.948 3.541 19.712 1.00 97.50 121 PHE A N 1
ATOM 888 C CA . PHE A 1 121 ? -13.954 3.103 20.690 1.00 97.50 121 PHE A CA 1
ATOM 889 C C . PHE A 1 121 ? -12.592 2.868 20.024 1.00 97.50 121 PHE A C 1
ATOM 891 O O . PHE A 1 121 ? -12.419 1.798 19.457 1.00 97.50 121 PHE A O 1
ATOM 898 N N . PRO A 1 122 ? -11.571 3.717 20.260 1.00 96.56 122 PRO A N 1
ATOM 899 C CA . PRO A 1 122 ? -10.322 3.689 19.488 1.00 96.56 122 PRO A CA 1
ATOM 900 C C . PRO A 1 122 ? -9.380 2.509 19.756 1.00 96.56 122 PRO A C 1
ATOM 902 O O . PRO A 1 122 ? -8.206 2.504 19.400 1.00 96.56 122 PRO A O 1
ATOM 905 N N . GLY A 1 123 ? -9.851 1.539 20.531 1.00 96.31 123 GLY A N 1
ATOM 906 C CA . GLY A 1 123 ? -9.121 0.328 20.869 1.00 96.31 123 GLY A CA 1
ATOM 907 C C . GLY A 1 123 ? -9.983 -0.921 20.723 1.00 96.31 123 GLY A C 1
ATOM 908 O O . GLY A 1 123 ? -9.576 -1.979 21.209 1.00 96.31 123 GLY A O 1
ATOM 909 N N . LEU A 1 124 ? -11.192 -0.820 20.172 1.00 97.25 124 LEU A N 1
ATOM 910 C CA . LEU A 1 124 ? -12.121 -1.935 20.054 1.00 97.25 124 LEU A CA 1
ATOM 911 C C . LEU A 1 124 ? -12.652 -2.036 18.626 1.00 97.25 124 LEU A C 1
ATOM 913 O O . LEU A 1 124 ? -13.463 -1.229 18.204 1.00 97.25 124 LEU A O 1
ATOM 917 N N . HIS A 1 125 ? -12.362 -3.158 17.982 1.00 93.75 125 HIS A N 1
ATOM 918 C CA . HIS A 1 125 ? -12.849 -3.488 16.647 1.00 93.75 125 HIS A CA 1
ATOM 919 C C . HIS A 1 125 ? -13.590 -4.834 16.670 1.00 93.75 125 HIS A C 1
ATOM 921 O O . HIS A 1 125 ? -13.606 -5.559 17.676 1.00 93.75 125 HIS A O 1
ATOM 927 N N . ASP A 1 126 ? -14.195 -5.225 15.545 1.00 93.12 126 ASP A N 1
ATOM 928 C CA . ASP A 1 126 ? -14.997 -6.458 15.470 1.00 93.12 126 ASP A CA 1
ATOM 929 C C . ASP A 1 126 ? -14.202 -7.727 15.843 1.00 93.12 126 ASP A C 1
ATOM 931 O O . ASP A 1 126 ? -14.752 -8.667 16.419 1.00 93.12 126 ASP A O 1
ATOM 935 N N . GLY A 1 127 ? -12.888 -7.725 15.591 1.00 90.38 127 GLY A N 1
ATOM 936 C CA . GLY A 1 127 ? -11.994 -8.848 15.874 1.00 90.38 127 GLY A CA 1
ATOM 937 C C . GLY A 1 127 ? -11.599 -9.006 17.345 1.00 90.38 127 GLY A C 1
ATOM 938 O O . GLY A 1 127 ? -11.248 -10.115 17.749 1.00 90.38 127 GLY A O 1
ATOM 939 N N . ASN A 1 128 ? -11.676 -7.949 18.165 1.00 94.44 128 ASN A N 1
ATOM 940 C CA . ASN A 1 128 ? -11.289 -8.007 19.581 1.00 94.44 128 ASN A CA 1
ATOM 941 C C . ASN A 1 128 ? -12.450 -7.773 20.567 1.00 94.44 128 ASN A C 1
ATOM 943 O O . ASN A 1 128 ? -12.268 -7.981 21.769 1.00 94.44 128 ASN A O 1
ATOM 947 N N . LYS A 1 129 ? -13.656 -7.418 20.092 1.00 94.81 129 LYS A N 1
ATOM 948 C CA . LYS A 1 129 ? -14.822 -7.104 20.944 1.00 94.81 129 LYS A CA 1
ATOM 949 C C . LYS A 1 129 ? -15.177 -8.201 21.949 1.00 94.81 129 LYS A C 1
ATOM 951 O O . LYS A 1 129 ? -15.642 -7.910 23.048 1.00 94.81 129 LYS A O 1
ATOM 956 N N . THR A 1 130 ? -14.929 -9.470 21.618 1.00 95.88 130 THR A N 1
ATOM 957 C CA . THR A 1 130 ? -15.223 -10.613 22.501 1.00 95.88 130 THR A CA 1
ATOM 958 C C . THR A 1 130 ? -14.306 -10.699 23.718 1.00 95.88 130 THR A C 1
ATOM 960 O O . THR A 1 130 ? -14.605 -11.452 24.641 1.00 95.88 130 THR A O 1
ATOM 963 N N . ASN A 1 131 ? -13.210 -9.937 23.741 1.00 95.75 131 ASN A N 1
ATOM 964 C CA . ASN A 1 131 ? -12.334 -9.828 24.906 1.00 95.75 131 ASN A CA 1
ATOM 965 C C . ASN A 1 131 ? -12.926 -8.915 25.988 1.00 95.75 131 ASN A C 1
ATOM 967 O O . ASN A 1 131 ? -12.413 -8.900 27.106 1.00 95.75 131 ASN A O 1
ATOM 971 N N . THR A 1 132 ? -13.980 -8.155 25.669 1.00 96.19 132 THR A N 1
ATOM 972 C CA . THR A 1 132 ? -14.593 -7.219 26.611 1.00 96.19 132 THR A CA 1
ATOM 973 C C . THR A 1 132 ? -15.376 -7.926 27.716 1.00 96.19 132 THR A C 1
ATOM 975 O O . THR A 1 132 ? -15.986 -8.980 27.518 1.00 96.19 132 THR A O 1
ATOM 978 N N . SER A 1 133 ? -15.369 -7.334 28.909 1.00 96.12 133 SER A N 1
ATOM 979 C CA . SER A 1 133 ? -16.146 -7.798 30.058 1.00 96.12 133 SER A CA 1
ATOM 980 C C . SER A 1 133 ? -16.832 -6.637 30.772 1.00 96.12 133 SER A C 1
ATOM 982 O O . SER A 1 133 ? -16.444 -5.481 30.623 1.00 96.12 133 SER A O 1
ATOM 984 N N . ASN A 1 134 ? -17.853 -6.958 31.574 1.00 95.88 134 ASN A N 1
ATOM 985 C CA . ASN A 1 134 ? -18.664 -5.985 32.322 1.00 95.88 134 ASN A CA 1
ATOM 986 C C . ASN A 1 134 ? -19.410 -4.972 31.431 1.00 95.88 134 ASN A C 1
ATOM 988 O O . ASN A 1 134 ? -19.757 -3.872 31.861 1.00 95.88 134 ASN A O 1
ATOM 992 N N . ILE A 1 135 ? -19.707 -5.387 30.197 1.00 96.62 135 ILE A N 1
ATOM 993 C CA . ILE A 1 135 ? -20.576 -4.685 29.257 1.00 96.62 135 ILE A CA 1
ATOM 994 C C . ILE A 1 135 ? -21.256 -5.694 28.310 1.00 96.62 135 ILE A C 1
ATOM 996 O O . ILE A 1 135 ? -20.627 -6.681 27.917 1.00 96.62 135 ILE A O 1
ATOM 1000 N N . PRO A 1 136 ? -22.537 -5.520 27.942 1.00 97.12 136 PRO A N 1
ATOM 1001 C CA . PRO A 1 136 ? -23.151 -6.305 26.874 1.00 97.12 136 PRO A CA 1
ATOM 1002 C C . PRO A 1 136 ? -22.576 -5.932 25.499 1.00 97.12 136 PRO A C 1
ATOM 1004 O O . PRO A 1 136 ? -22.539 -4.756 25.151 1.00 97.12 136 PRO A O 1
ATOM 1007 N N . LEU A 1 137 ? -22.216 -6.924 24.672 1.00 95.12 137 LEU A N 1
ATOM 1008 C CA . LEU A 1 137 ? -21.633 -6.670 23.341 1.00 95.12 137 LEU A CA 1
ATOM 1009 C C . LEU A 1 137 ? -22.526 -5.796 22.445 1.00 95.12 137 LEU A C 1
ATOM 1011 O O . LEU A 1 137 ? -22.028 -4.912 21.762 1.00 95.12 137 LEU A O 1
ATOM 1015 N N . GLY A 1 138 ? -23.849 -5.971 22.508 1.00 95.62 138 GLY A N 1
ATOM 1016 C CA . GLY A 1 138 ? -24.782 -5.166 21.712 1.00 95.62 138 GLY A CA 1
ATOM 1017 C C . GLY A 1 138 ? -24.788 -3.667 22.049 1.00 95.62 138 GLY A C 1
ATOM 1018 O O . GLY A 1 138 ? -25.332 -2.887 21.274 1.00 95.62 138 GLY A O 1
ATOM 1019 N N . GLU A 1 139 ? -24.205 -3.253 23.181 1.00 96.81 139 GLU A N 1
ATOM 1020 C CA . GLU A 1 139 ? -24.045 -1.835 23.534 1.00 96.81 139 GLU A CA 1
ATOM 1021 C C . GLU A 1 139 ? -22.792 -1.211 22.910 1.00 96.81 139 GLU A C 1
ATOM 1023 O O . GLU A 1 139 ? -22.783 -0.006 22.682 1.00 96.81 139 GLU A O 1
ATOM 1028 N N . ILE A 1 140 ? -21.768 -2.015 22.599 1.00 96.62 140 ILE A N 1
ATOM 1029 C CA . ILE A 1 140 ? -20.515 -1.541 21.989 1.00 96.62 140 ILE A CA 1
ATOM 1030 C C . ILE A 1 140 ? -20.477 -1.761 20.477 1.00 96.62 140 ILE A C 1
ATOM 1032 O O . ILE A 1 140 ? -19.859 -0.974 19.774 1.00 96.62 140 ILE A O 1
ATOM 1036 N N . GLU A 1 141 ? -21.162 -2.788 19.962 1.00 95.44 141 GLU A N 1
ATOM 1037 C CA . GLU A 1 141 ? -21.151 -3.165 18.540 1.00 95.44 141 GLU A CA 1
ATOM 1038 C C . GLU A 1 141 ? -21.449 -2.016 17.559 1.00 95.44 141 GLU A C 1
ATOM 1040 O O . GLU A 1 141 ? -20.767 -1.937 16.538 1.00 95.44 141 GLU A O 1
ATOM 1045 N N . PRO A 1 142 ? -22.393 -1.091 17.829 1.00 95.81 142 PRO A N 1
ATOM 1046 C CA . PRO A 1 142 ? -22.635 0.050 16.942 1.00 95.81 142 PRO A CA 1
ATOM 1047 C C . PRO A 1 142 ? -21.496 1.081 16.896 1.00 95.81 142 PRO A C 1
ATOM 1049 O O . PRO A 1 142 ? -21.522 1.963 16.039 1.00 95.81 142 PRO A O 1
ATOM 1052 N N . PHE A 1 143 ? -20.537 0.999 17.819 1.00 96.06 143 PHE A N 1
ATOM 1053 C CA . PHE A 1 143 ? -19.516 2.014 18.083 1.00 96.06 143 PHE A CA 1
ATOM 1054 C C . PHE A 1 143 ? -18.091 1.449 18.030 1.00 96.06 143 PHE A C 1
ATOM 1056 O O . PHE A 1 143 ? -17.195 2.017 18.647 1.00 96.06 143 PHE A O 1
ATOM 1063 N N . LEU A 1 144 ? -17.896 0.322 17.340 1.00 95.38 144 LEU A N 1
ATOM 1064 C CA . LEU A 1 144 ? -16.572 -0.281 17.160 1.00 95.38 144 LEU A CA 1
ATOM 1065 C C . LEU A 1 144 ? -15.775 0.437 16.072 1.00 95.38 144 LEU A C 1
ATOM 1067 O O . LEU A 1 144 ? -14.641 0.791 16.304 1.00 95.38 144 LEU A O 1
ATOM 1071 N N . THR A 1 145 ? -16.406 0.727 14.933 1.00 91.50 145 THR A N 1
ATOM 1072 C CA . THR A 1 145 ? -15.737 1.344 13.778 1.00 91.50 145 THR A CA 1
ATOM 1073 C C . THR A 1 145 ? -16.597 2.482 13.232 1.00 91.50 145 THR A C 1
ATOM 1075 O O . THR A 1 145 ? -17.827 2.322 13.154 1.00 91.50 145 THR A O 1
ATOM 1078 N N . PRO A 1 146 ? -16.019 3.638 12.860 1.00 90.19 146 PRO A N 1
ATOM 1079 C CA . PRO A 1 146 ? -16.753 4.727 12.225 1.00 90.19 146 PRO A CA 1
ATOM 1080 C C . PRO A 1 146 ? -17.566 4.264 11.003 1.00 90.19 146 PRO A C 1
ATOM 1082 O O . PRO A 1 146 ? -17.082 3.556 10.126 1.00 90.19 146 PRO A O 1
ATOM 1085 N N . ALA A 1 147 ? -18.841 4.650 10.942 1.00 85.25 147 ALA A N 1
ATOM 1086 C CA . ALA A 1 147 ? -19.790 4.190 9.935 1.00 85.25 147 ALA A CA 1
ATOM 1087 C C . ALA A 1 147 ? -20.881 5.226 9.604 1.00 85.25 147 ALA A C 1
ATOM 1089 O O . ALA A 1 147 ? -21.236 6.122 10.379 1.00 85.25 147 ALA A O 1
ATOM 1090 N N . GLY A 1 148 ? -21.458 5.080 8.407 1.00 76.44 148 GLY A N 1
ATOM 1091 C CA . GLY A 1 148 ? -22.500 5.978 7.905 1.00 76.44 148 GLY A CA 1
ATOM 1092 C C . GLY A 1 148 ? -21.975 7.389 7.638 1.00 76.44 148 GLY A C 1
ATOM 1093 O O . GLY A 1 148 ? -22.577 8.355 8.097 1.00 76.44 148 GLY A O 1
ATOM 1094 N N . GLY A 1 149 ? -20.836 7.500 6.947 1.00 69.06 149 GLY A N 1
ATOM 1095 C CA . GLY A 1 149 ? -20.264 8.782 6.534 1.00 69.06 149 GLY A CA 1
ATOM 1096 C C . GLY A 1 149 ? -21.272 9.641 5.759 1.00 69.06 149 GLY A C 1
ATOM 1097 O O . GLY A 1 149 ? -21.940 9.151 4.851 1.00 69.06 149 GLY A O 1
ATOM 1098 N N . ASN A 1 150 ? -21.404 10.916 6.129 1.00 74.19 150 ASN A N 1
ATOM 1099 C CA . ASN A 1 150 ? -22.225 11.901 5.412 1.00 74.19 150 ASN A CA 1
ATOM 1100 C C . ASN A 1 150 ? -21.451 12.619 4.298 1.00 74.19 150 ASN A C 1
ATOM 1102 O O . ASN A 1 150 ? -22.047 13.398 3.548 1.00 74.19 150 ASN A O 1
ATOM 1106 N N . ASP A 1 151 ? -20.139 12.403 4.210 1.00 82.06 151 ASP A N 1
ATOM 1107 C CA . ASP A 1 151 ? -19.336 12.963 3.137 1.00 82.06 151 ASP A CA 1
ATOM 1108 C C . ASP A 1 151 ? -19.417 12.083 1.886 1.00 82.06 151 ASP A C 1
ATOM 1110 O O . ASP A 1 151 ? -19.282 10.864 1.930 1.00 82.06 151 ASP A O 1
ATOM 1114 N N . SER A 1 152 ? -19.698 12.731 0.763 1.00 86.06 152 SER A N 1
ATOM 1115 C CA . SER A 1 152 ? -19.815 12.117 -0.564 1.00 86.06 152 SER A CA 1
ATOM 1116 C C . SER A 1 152 ? -18.915 12.810 -1.583 1.00 86.06 152 SER A C 1
ATOM 1118 O O . SER A 1 152 ? -19.044 12.576 -2.786 1.00 86.06 152 SER A O 1
ATOM 1120 N N . THR A 1 153 ? -18.055 13.715 -1.113 1.00 90.62 153 THR A N 1
ATOM 1121 C CA . THR A 1 153 ? -17.100 14.448 -1.931 1.00 90.62 153 THR A CA 1
ATOM 1122 C C . THR A 1 153 ? -15.829 13.616 -2.009 1.00 90.62 153 THR A C 1
ATOM 1124 O O . THR A 1 153 ? -15.240 13.338 -0.976 1.00 90.62 153 THR A O 1
ATOM 1127 N N . PRO A 1 154 ? -15.391 13.194 -3.202 1.00 93.00 154 PRO A N 1
ATOM 1128 C CA . PRO A 1 154 ? -14.113 12.516 -3.315 1.00 93.00 154 PRO A CA 1
ATOM 1129 C C . PRO A 1 154 ? -12.931 13.476 -3.127 1.00 93.00 154 PRO A C 1
ATOM 1131 O O . PRO A 1 154 ? -13.036 14.641 -3.535 1.00 93.00 154 PRO A O 1
ATOM 1134 N N . PRO A 1 155 ? -11.779 12.972 -2.648 1.00 96.19 155 PRO A N 1
ATOM 1135 C CA . PRO A 1 155 ? -10.538 13.731 -2.593 1.00 96.19 155 PRO A CA 1
ATOM 1136 C C . PRO A 1 155 ? -10.174 14.443 -3.898 1.00 96.19 155 PRO A C 1
ATOM 1138 O O . PRO A 1 155 ? -10.260 13.883 -4.990 1.00 96.19 155 PRO A O 1
ATOM 1141 N N . ALA A 1 156 ? -9.667 15.670 -3.789 1.00 97.69 156 ALA A N 1
ATOM 1142 C CA . ALA A 1 156 ? -9.020 16.351 -4.905 1.00 97.69 156 ALA A CA 1
ATOM 1143 C C . ALA A 1 156 ? -7.549 15.918 -4.985 1.00 97.69 156 ALA A C 1
ATOM 1145 O O . ALA A 1 156 ? -6.765 16.228 -4.083 1.00 97.69 156 ALA A O 1
ATOM 1146 N N . VAL A 1 157 ? -7.183 15.216 -6.061 1.00 98.38 157 VAL A N 1
ATOM 1147 C CA . VAL A 1 157 ? -5.833 14.676 -6.289 1.00 98.38 157 VAL A CA 1
ATOM 1148 C C . VAL A 1 157 ? -5.153 15.406 -7.450 1.00 98.38 157 VAL A C 1
ATOM 1150 O O . VAL A 1 157 ? -5.813 15.850 -8.388 1.00 98.38 157 VAL A O 1
ATOM 1153 N N . THR A 1 158 ? -3.834 15.592 -7.376 1.00 98.25 158 THR A N 1
ATOM 1154 C CA . THR A 1 158 ? -3.029 16.085 -8.505 1.00 98.25 158 THR A CA 1
ATOM 1155 C C . THR A 1 158 ? -1.644 15.452 -8.507 1.00 98.25 158 THR A C 1
ATOM 1157 O O . THR A 1 158 ? -0.918 15.578 -7.519 1.00 98.25 158 THR A O 1
ATOM 1160 N N . VAL A 1 159 ? -1.241 14.822 -9.608 1.00 98.25 159 VAL A N 1
ATOM 1161 C CA . VAL A 1 159 ? 0.111 14.290 -9.808 1.00 98.25 159 VAL A CA 1
ATOM 1162 C C . VAL A 1 159 ? 1.052 15.430 -10.200 1.00 98.25 159 VAL A C 1
ATOM 1164 O O . VAL A 1 159 ? 0.834 16.153 -11.165 1.00 98.25 159 VAL A O 1
ATOM 1167 N N . LEU A 1 160 ? 2.138 15.609 -9.447 1.00 97.50 160 LEU A N 1
ATOM 1168 C CA . LEU A 1 160 ? 3.119 16.674 -9.687 1.00 97.50 160 LEU A CA 1
ATOM 1169 C C . LEU A 1 160 ? 4.372 16.158 -10.398 1.00 97.50 160 LEU A C 1
ATOM 1171 O O . LEU A 1 160 ? 4.946 16.858 -11.234 1.00 97.50 160 LEU A O 1
ATOM 1175 N N . SER A 1 161 ? 4.820 14.947 -10.067 1.00 96.25 161 SER A N 1
ATOM 1176 C CA . SER A 1 161 ? 5.947 14.288 -10.725 1.00 96.25 161 SER A CA 1
ATOM 1177 C C . SER A 1 161 ? 5.928 12.787 -10.449 1.00 96.25 161 SER A C 1
ATOM 1179 O O . SER A 1 161 ? 5.680 12.403 -9.311 1.00 96.25 161 SER A O 1
ATOM 1181 N N . PRO A 1 162 ? 6.333 11.937 -11.403 1.00 96.88 162 PRO A N 1
ATOM 1182 C CA . PRO A 1 162 ? 6.400 12.189 -12.842 1.00 96.88 162 PRO A CA 1
ATOM 1183 C C . PRO A 1 162 ? 5.044 12.628 -13.422 1.00 96.88 162 PRO A C 1
ATOM 1185 O O . PRO A 1 162 ? 4.047 11.929 -13.280 1.00 96.88 162 PRO A O 1
ATOM 1188 N N . ASN A 1 163 ? 5.014 13.784 -14.093 1.00 96.81 163 ASN A N 1
ATOM 1189 C CA . ASN A 1 163 ? 3.798 14.363 -14.687 1.00 96.81 163 ASN A CA 1
ATOM 1190 C C . ASN A 1 163 ? 3.946 14.579 -16.210 1.00 96.81 163 ASN A C 1
ATOM 1192 O O . ASN A 1 163 ? 3.404 15.503 -16.814 1.00 96.81 163 ASN A O 1
ATOM 1196 N N . GLY A 1 164 ? 4.754 13.720 -16.833 1.00 92.00 164 GLY A N 1
ATOM 1197 C CA . GLY A 1 164 ? 5.023 13.722 -18.265 1.00 92.00 164 GLY A CA 1
ATOM 1198 C C . GLY A 1 164 ? 6.297 14.439 -18.702 1.00 92.00 164 GLY A C 1
ATOM 1199 O O . GLY A 1 164 ? 6.844 15.311 -18.025 1.00 92.00 164 GLY A O 1
ATOM 1200 N N . GLY A 1 165 ? 6.798 14.023 -19.865 1.00 89.44 165 GLY A N 1
ATOM 1201 C CA . GLY A 1 165 ? 8.153 14.334 -20.307 1.00 89.44 165 GLY A CA 1
ATOM 1202 C C . GLY A 1 165 ? 9.220 13.696 -19.410 1.00 89.44 165 GLY A C 1
ATOM 1203 O O . GLY A 1 165 ? 8.937 12.856 -18.565 1.00 89.44 165 GLY A O 1
ATOM 1204 N N . GLY A 1 166 ? 10.481 14.083 -19.598 1.00 93.50 166 GLY A N 1
ATOM 1205 C CA . GLY A 1 166 ? 11.581 13.582 -18.769 1.00 93.50 166 GLY A CA 1
ATOM 1206 C C . GLY A 1 166 ? 11.951 12.114 -19.015 1.00 93.50 166 GLY A C 1
ATOM 1207 O O . GLY A 1 166 ? 11.410 11.433 -19.890 1.00 93.50 166 GLY A O 1
ATOM 1208 N N . SER A 1 167 ? 12.952 11.655 -18.263 1.00 96.00 167 SER A N 1
ATOM 1209 C CA . SER A 1 167 ? 13.495 10.303 -18.366 1.00 96.00 167 SER A CA 1
ATOM 1210 C C . SER A 1 167 ? 13.920 9.794 -16.993 1.00 96.00 167 SER A C 1
ATOM 1212 O O . SER A 1 167 ? 14.655 10.486 -16.289 1.00 96.00 167 SER A O 1
ATOM 1214 N N . HIS A 1 168 ? 13.515 8.572 -16.657 1.00 96.56 168 HIS A N 1
ATOM 1215 C CA . HIS A 1 168 ? 13.840 7.891 -15.406 1.00 96.56 168 HIS A CA 1
ATOM 1216 C C . HIS A 1 168 ? 14.614 6.604 -15.696 1.00 96.56 168 HIS A C 1
ATOM 1218 O O . HIS A 1 168 ? 14.263 5.854 -16.605 1.00 96.56 168 HIS A O 1
ATOM 1224 N N . ALA A 1 169 ? 15.687 6.354 -14.948 1.00 96.81 169 ALA A N 1
ATOM 1225 C CA . ALA A 1 169 ? 16.446 5.117 -15.079 1.00 96.81 169 ALA A CA 1
ATOM 1226 C C . ALA A 1 169 ? 15.749 3.983 -14.323 1.00 96.81 169 ALA A C 1
ATOM 1228 O O . ALA A 1 169 ? 15.362 4.160 -13.171 1.00 96.81 169 ALA A O 1
ATOM 1229 N N . ALA A 1 170 ? 15.609 2.831 -14.974 1.00 97.31 170 ALA A N 1
ATOM 1230 C CA . ALA A 1 170 ? 15.151 1.611 -14.329 1.00 97.31 170 ALA A CA 1
ATOM 1231 C C . ALA A 1 170 ? 16.155 1.093 -13.288 1.00 97.31 170 ALA A C 1
ATOM 1233 O O . ALA A 1 170 ? 17.363 1.308 -13.418 1.00 97.31 170 ALA A O 1
ATOM 1234 N N . GLY A 1 171 ? 15.655 0.344 -12.302 1.00 94.44 171 GLY A N 1
ATOM 1235 C CA . GLY A 1 171 ? 16.478 -0.285 -11.266 1.00 94.44 171 GLY A CA 1
ATOM 1236 C C . GLY A 1 171 ? 16.868 0.647 -10.122 1.00 94.44 171 GLY A C 1
ATOM 1237 O O . GLY A 1 171 ? 17.889 0.434 -9.476 1.00 94.44 171 GLY A O 1
ATOM 1238 N N . GLY A 1 172 ? 16.111 1.721 -9.919 1.00 94.44 172 GLY A N 1
ATOM 1239 C CA . GLY A 1 172 ? 16.330 2.669 -8.838 1.00 94.44 172 GLY A CA 1
ATOM 1240 C C . GLY A 1 172 ? 15.035 3.352 -8.430 1.00 9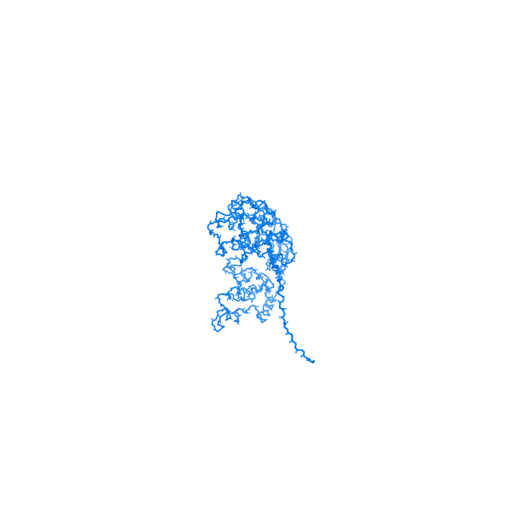4.44 172 GLY A C 1
ATOM 1241 O O . GLY A 1 172 ? 14.007 3.218 -9.094 1.00 94.44 172 GLY A O 1
ATOM 1242 N N . PHE A 1 173 ? 15.090 4.107 -7.337 1.00 96.00 173 PHE A N 1
ATOM 1243 C CA . PHE A 1 173 ? 13.928 4.827 -6.830 1.00 96.00 173 PHE A CA 1
ATOM 1244 C C . PHE A 1 173 ? 13.766 6.196 -7.488 1.00 96.00 173 PHE A C 1
ATOM 1246 O O . PHE A 1 173 ? 14.729 6.939 -7.689 1.00 96.00 173 PHE A O 1
ATOM 1253 N N . THR A 1 174 ? 12.520 6.549 -7.776 1.00 96.06 174 THR A N 1
ATOM 1254 C CA . THR A 1 174 ? 12.075 7.898 -8.118 1.00 96.06 174 THR A CA 1
ATOM 1255 C C . THR A 1 174 ? 10.978 8.301 -7.142 1.00 96.06 174 THR A C 1
ATOM 1257 O O . THR A 1 174 ? 10.077 7.523 -6.844 1.00 96.06 174 THR A O 1
ATOM 1260 N N . THR A 1 175 ? 11.026 9.537 -6.656 1.00 96.75 175 THR A N 1
ATOM 1261 C CA . THR A 1 175 ? 9.940 10.079 -5.838 1.00 96.75 175 THR A CA 1
ATOM 1262 C C . THR A 1 175 ? 8.754 10.450 -6.720 1.00 96.75 175 THR A C 1
ATOM 1264 O O . THR A 1 175 ? 8.887 11.283 -7.621 1.00 96.75 175 THR A O 1
ATOM 1267 N N . VAL A 1 176 ? 7.598 9.863 -6.424 1.00 97.94 176 VAL A N 1
ATOM 1268 C CA . VAL A 1 176 ? 6.299 10.344 -6.890 1.00 97.94 176 VAL A CA 1
ATOM 1269 C C . VAL A 1 176 ? 5.863 11.461 -5.954 1.00 97.94 176 VAL A C 1
ATOM 1271 O O . VAL A 1 176 ? 5.774 11.254 -4.744 1.00 97.94 176 VAL A O 1
ATOM 1274 N N . SER A 1 177 ? 5.629 12.651 -6.497 1.00 97.56 177 SER A N 1
ATOM 1275 C CA . SER A 1 177 ? 5.067 13.781 -5.764 1.00 97.56 177 SER A CA 1
ATOM 1276 C C . SER A 1 177 ? 3.667 14.095 -6.268 1.00 97.56 177 SER A C 1
ATOM 1278 O O . SER A 1 177 ? 3.409 14.083 -7.473 1.00 97.56 177 SER A O 1
ATOM 1280 N N . PHE A 1 178 ? 2.759 14.372 -5.340 1.00 98.25 178 PHE A N 1
ATOM 1281 C CA . PHE A 1 178 ? 1.349 14.621 -5.610 1.00 98.25 178 PHE A CA 1
ATOM 1282 C C . PHE A 1 178 ? 0.737 15.507 -4.519 1.00 98.25 178 PHE A C 1
ATOM 1284 O O . PHE A 1 178 ? 1.335 15.730 -3.468 1.00 98.25 178 PHE A O 1
ATOM 1291 N N . THR A 1 179 ? -0.468 16.011 -4.754 1.00 97.75 179 THR A N 1
ATOM 1292 C CA . THR A 1 179 ? -1.325 16.579 -3.707 1.00 97.75 179 THR A CA 1
ATOM 1293 C C . THR A 1 179 ? -2.583 15.743 -3.584 1.00 97.75 179 THR A C 1
ATOM 1295 O O . THR A 1 179 ? -3.130 15.340 -4.603 1.00 97.75 179 THR A O 1
ATOM 1298 N N . ALA A 1 180 ? -3.058 15.525 -2.361 1.00 96.50 180 ALA A N 1
ATOM 1299 C CA . ALA A 1 180 ? -4.379 14.975 -2.094 1.00 96.50 180 ALA A CA 1
ATOM 1300 C C . ALA A 1 180 ? -5.006 15.766 -0.945 1.00 96.50 180 ALA A C 1
ATOM 1302 O O . ALA A 1 180 ? -4.381 15.944 0.104 1.00 96.50 180 ALA A O 1
ATOM 1303 N N . THR A 1 181 ? -6.209 16.290 -1.154 1.00 94.25 181 THR A N 1
ATOM 1304 C CA . THR A 1 181 ? -6.925 17.054 -0.129 1.00 94.25 181 THR A CA 1
ATOM 1305 C C . THR A 1 181 ? -8.387 16.679 -0.112 1.00 94.25 181 THR A C 1
ATOM 1307 O O . THR A 1 181 ? -9.028 16.681 -1.161 1.00 94.25 181 THR A O 1
ATOM 1310 N N . ASP A 1 182 ? -8.907 16.460 1.086 1.00 92.62 182 ASP A N 1
ATOM 1311 C CA . ASP A 1 182 ? -10.326 16.274 1.327 1.00 92.62 182 ASP A CA 1
ATOM 1312 C C . ASP A 1 182 ? -10.715 16.856 2.696 1.00 92.62 182 ASP A C 1
ATOM 1314 O O . ASP A 1 182 ? -9.865 16.965 3.588 1.00 92.62 182 ASP A O 1
ATOM 1318 N N . ALA A 1 183 ? -11.975 17.266 2.862 1.00 84.75 183 ALA A N 1
ATOM 1319 C CA . ALA A 1 183 ? -12.477 17.783 4.135 1.00 84.75 183 ALA A CA 1
ATOM 1320 C C . ALA A 1 183 ? -12.497 16.701 5.229 1.00 84.75 183 ALA A C 1
ATOM 1322 O O . ALA A 1 183 ? -12.309 17.019 6.405 1.00 84.75 183 ALA A O 1
ATOM 1323 N N . SER A 1 184 ? -12.671 15.443 4.824 1.00 81.12 184 SER A N 1
ATOM 1324 C CA . SER A 1 184 ? -12.660 14.251 5.665 1.00 81.12 184 SER A CA 1
ATOM 1325 C C . SER A 1 184 ? -11.263 13.691 5.941 1.00 81.12 184 SER A C 1
ATOM 1327 O O . SER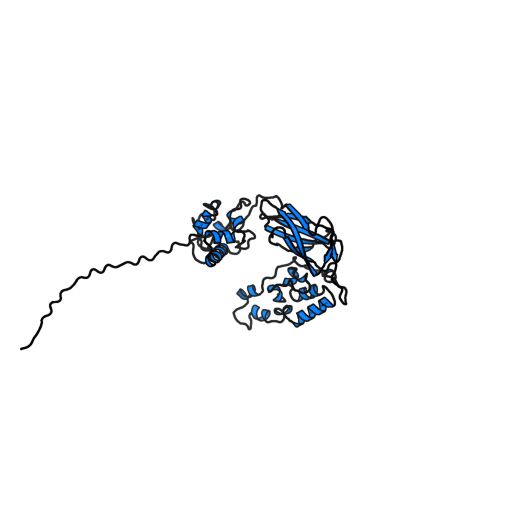 A 1 184 ? -11.124 12.711 6.677 1.00 81.12 184 SER A O 1
ATOM 1329 N N . GLY A 1 185 ? -10.218 14.325 5.400 1.00 86.19 185 GLY A N 1
ATOM 1330 C CA . GLY A 1 185 ? -8.850 13.815 5.452 1.00 86.19 185 GLY A CA 1
ATOM 1331 C C . GLY A 1 185 ? -8.621 12.657 4.480 1.00 86.19 185 GLY A C 1
ATOM 1332 O O . GLY A 1 185 ? -9.557 12.126 3.893 1.00 86.19 185 GLY A O 1
ATOM 1333 N N . ILE A 1 186 ? -7.355 12.283 4.292 1.00 88.06 186 ILE A N 1
ATOM 1334 C CA . ILE A 1 186 ? -6.957 11.173 3.418 1.00 88.06 186 ILE A CA 1
ATOM 1335 C C . ILE A 1 186 ? -6.583 9.990 4.298 1.00 88.06 186 ILE A C 1
ATOM 1337 O O . ILE A 1 186 ? -5.701 10.126 5.146 1.00 88.06 186 ILE A O 1
ATOM 1341 N N . LEU A 1 187 ? -7.243 8.856 4.080 1.00 85.44 187 LEU A N 1
ATOM 1342 C CA . LEU A 1 187 ? -6.993 7.628 4.813 1.00 85.44 187 LEU A CA 1
ATOM 1343 C C . LEU A 1 187 ? -5.763 6.900 4.259 1.00 85.44 187 LEU A C 1
ATOM 1345 O O . LEU A 1 187 ? -4.778 6.704 4.967 1.00 85.44 187 LEU A O 1
ATOM 1349 N N . TYR A 1 188 ? -5.792 6.559 2.972 1.00 89.44 188 TYR A N 1
ATOM 1350 C CA . TYR A 1 188 ? -4.666 5.941 2.274 1.00 89.44 188 TYR A CA 1
ATOM 1351 C C . TYR A 1 188 ? -4.598 6.391 0.816 1.00 89.44 188 TYR A C 1
ATOM 1353 O O . TYR A 1 188 ? -5.512 7.031 0.285 1.00 89.44 188 TYR A O 1
ATOM 1361 N N . VAL A 1 189 ? -3.484 6.058 0.167 1.00 97.00 189 VAL A N 1
ATOM 1362 C CA . VAL A 1 189 ? -3.237 6.340 -1.243 1.00 97.00 189 VAL A CA 1
ATOM 1363 C C . VAL A 1 189 ? -2.739 5.082 -1.946 1.00 97.00 189 VAL A C 1
ATOM 1365 O O . VAL A 1 189 ? -1.793 4.440 -1.497 1.00 97.00 189 VAL A O 1
ATOM 1368 N N . ASP A 1 190 ? -3.357 4.754 -3.072 1.00 97.44 190 ASP A N 1
ATOM 1369 C CA . ASP A 1 190 ? -2.897 3.719 -3.988 1.00 97.44 190 ASP A CA 1
ATOM 1370 C C . ASP A 1 190 ? -2.130 4.348 -5.156 1.00 97.44 190 ASP A C 1
ATOM 1372 O O . ASP A 1 190 ? -2.508 5.393 -5.701 1.00 97.44 190 ASP A O 1
ATOM 1376 N N . PHE A 1 191 ? -1.066 3.675 -5.582 1.00 98.06 191 PHE A N 1
ATOM 1377 C CA . PHE A 1 191 ? -0.220 4.100 -6.691 1.00 98.06 191 PHE A CA 1
ATOM 1378 C C . PHE A 1 191 ? -0.258 3.063 -7.796 1.00 98.06 191 PHE A C 1
ATOM 1380 O O . PHE A 1 191 ? -0.056 1.872 -7.556 1.00 98.06 191 PHE A O 1
ATOM 1387 N N . TYR A 1 192 ? -0.439 3.525 -9.029 1.00 98.38 192 TYR A N 1
ATOM 1388 C CA . TYR A 1 192 ? -0.469 2.668 -10.201 1.00 98.38 192 TYR A CA 1
ATOM 1389 C C . TYR A 1 192 ? 0.501 3.153 -11.273 1.00 98.38 192 TYR A C 1
ATOM 1391 O O . TYR A 1 192 ? 0.761 4.345 -11.421 1.00 98.38 192 TYR A O 1
ATOM 1399 N N . PHE A 1 193 ? 0.993 2.211 -12.068 1.00 97.81 193 PHE A N 1
ATOM 1400 C CA . PHE A 1 193 ? 1.921 2.428 -13.164 1.00 97.81 193 PHE A CA 1
ATOM 1401 C C . PHE A 1 193 ? 1.352 1.887 -14.477 1.00 97.81 193 PHE A C 1
ATOM 1403 O O . PHE A 1 193 ? 0.830 0.773 -14.531 1.00 97.81 193 PHE A O 1
ATOM 1410 N N . SER A 1 194 ? 1.500 2.663 -15.544 1.00 98.19 194 SER A N 1
ATOM 1411 C CA . SER A 1 194 ? 1.184 2.281 -16.918 1.00 98.19 194 SER A CA 1
ATOM 1412 C C . SER A 1 194 ? 2.455 2.298 -17.761 1.00 98.19 194 SER A C 1
ATOM 1414 O O . SER A 1 194 ? 3.243 3.237 -17.657 1.00 98.19 194 SER A O 1
ATOM 1416 N N . ASP A 1 195 ? 2.620 1.300 -18.632 1.00 97.38 195 ASP A N 1
ATOM 1417 C CA . ASP A 1 195 ? 3.646 1.259 -19.679 1.00 97.38 195 ASP A CA 1
ATOM 1418 C C . ASP A 1 195 ? 3.064 1.231 -21.108 1.00 97.38 195 ASP A C 1
ATOM 1420 O O . ASP A 1 195 ? 3.754 0.855 -22.060 1.00 97.38 195 ASP A O 1
ATOM 1424 N N . ASP A 1 196 ? 1.798 1.644 -21.253 1.00 97.12 196 ASP A N 1
ATOM 1425 C CA . ASP A 1 196 ? 1.019 1.656 -22.500 1.00 97.12 196 ASP A CA 1
ATOM 1426 C C . ASP A 1 196 ? 0.266 2.984 -22.751 1.00 97.12 196 ASP A C 1
ATOM 1428 O O . ASP A 1 196 ? -0.770 3.026 -23.427 1.00 97.12 196 ASP A O 1
ATOM 1432 N N . GLY A 1 197 ? 0.798 4.086 -22.218 1.00 96.50 197 GLY A N 1
ATOM 1433 C CA . GLY A 1 197 ? 0.278 5.441 -22.417 1.00 96.50 197 GLY A CA 1
ATOM 1434 C C . GLY A 1 197 ? -1.005 5.736 -21.639 1.00 96.50 197 GLY A C 1
ATOM 1435 O O . GLY A 1 197 ? -1.788 6.583 -22.063 1.00 96.50 197 GLY A O 1
ATOM 1436 N N . GLY A 1 198 ? -1.236 5.034 -20.526 1.00 96.94 198 GLY A N 1
ATOM 1437 C CA . GLY A 1 198 ? -2.433 5.160 -19.691 1.00 96.94 198 GLY A CA 1
ATOM 1438 C C . GLY A 1 198 ? -3.622 4.325 -20.167 1.00 96.94 198 GLY A C 1
ATOM 1439 O O . GLY A 1 198 ? -4.746 4.563 -19.731 1.00 96.94 198 GLY A O 1
ATOM 1440 N N . SER A 1 199 ? -3.411 3.360 -21.068 1.00 97.12 199 SER A N 1
ATOM 1441 C CA . SER A 1 199 ? -4.491 2.468 -21.513 1.00 97.12 199 SER A CA 1
ATOM 1442 C C . SER A 1 199 ? -4.823 1.421 -20.447 1.00 97.12 199 SER A C 1
ATOM 1444 O O . SER A 1 199 ? -5.984 1.039 -20.289 1.00 97.12 199 SER A O 1
ATOM 1446 N N . SER A 1 200 ? -3.814 0.972 -19.702 1.00 96.12 200 SER A N 1
ATOM 1447 C CA . SER A 1 200 ? -3.945 0.110 -18.535 1.00 96.12 200 SER A CA 1
ATOM 1448 C C . SER A 1 200 ? -2.973 0.523 -17.431 1.00 96.12 200 SER A C 1
ATOM 1450 O O . SER A 1 200 ? -1.914 1.094 -17.687 1.00 96.12 200 SER A O 1
ATOM 1452 N N . PHE A 1 201 ? -3.356 0.234 -16.188 1.00 97.12 201 PHE A N 1
ATOM 1453 C CA . PHE A 1 201 ? -2.615 0.595 -14.986 1.00 97.12 201 PHE A CA 1
ATOM 1454 C C . PHE A 1 201 ? -2.479 -0.627 -14.077 1.00 97.12 201 PHE A C 1
ATOM 1456 O O . PHE A 1 201 ? -3.451 -1.344 -13.843 1.00 97.12 201 PHE A O 1
ATOM 1463 N N . LYS A 1 202 ? -1.267 -0.861 -13.572 1.00 95.25 202 LYS A N 1
ATOM 1464 C CA . LYS A 1 202 ? -0.923 -1.935 -12.631 1.00 95.25 202 LYS A CA 1
ATOM 1465 C C . LYS A 1 202 ? -0.585 -1.326 -11.277 1.00 95.25 202 LYS A C 1
ATOM 1467 O O . LYS A 1 202 ? 0.112 -0.314 -11.240 1.00 95.25 202 LYS A O 1
ATOM 1472 N N . LEU A 1 203 ? -1.057 -1.927 -10.187 1.00 96.12 203 LEU A N 1
ATOM 1473 C CA . LEU A 1 203 ? -0.769 -1.442 -8.837 1.00 96.12 203 LEU A CA 1
ATOM 1474 C C . LEU A 1 203 ? 0.734 -1.574 -8.532 1.00 96.12 203 LEU A C 1
ATOM 1476 O O . LEU A 1 203 ? 1.358 -2.575 -8.887 1.00 96.12 203 LEU A O 1
ATOM 1480 N N . VAL A 1 204 ? 1.314 -0.544 -7.917 1.00 95.75 204 VAL A N 1
ATOM 1481 C CA . VAL A 1 204 ? 2.730 -0.489 -7.503 1.00 95.75 204 VAL A CA 1
ATOM 1482 C C . VAL A 1 204 ? 2.923 -0.026 -6.057 1.00 95.75 204 VAL A C 1
ATOM 1484 O O . VAL A 1 204 ? 4.026 -0.148 -5.534 1.00 95.75 204 VAL A O 1
ATOM 1487 N N . GLY A 1 205 ? 1.875 0.491 -5.420 1.00 93.50 205 GLY A N 1
ATOM 1488 C CA . GLY A 1 205 ? 1.806 0.768 -3.987 1.00 93.50 205 GLY A CA 1
ATOM 1489 C C . GLY A 1 205 ? 0.354 0.637 -3.550 1.00 93.50 205 GLY A C 1
ATOM 1490 O O . GLY A 1 205 ? -0.522 1.182 -4.222 1.00 93.50 205 GLY A O 1
ATOM 1491 N N . GLN A 1 206 ? 0.102 -0.129 -2.492 1.00 92.56 206 GLN A N 1
ATOM 1492 C CA . GLN A 1 206 ? -1.240 -0.478 -2.029 1.00 92.56 206 GLN A CA 1
ATOM 1493 C C . GLN A 1 206 ? -1.453 0.069 -0.625 1.00 92.56 206 GLN A C 1
ATOM 1495 O O . GLN A 1 206 ? -0.662 -0.219 0.268 1.00 92.56 206 GLN A O 1
ATOM 1500 N N . SER A 1 207 ? -2.547 0.802 -0.435 1.00 90.94 207 SER A N 1
ATOM 1501 C CA . SER A 1 207 ? -2.985 1.338 0.852 1.00 90.94 207 SER A CA 1
ATOM 1502 C C . SER A 1 207 ? -1.863 2.056 1.608 1.00 90.94 207 SER A C 1
ATOM 1504 O O . SER A 1 207 ? -1.719 1.919 2.821 1.00 90.94 207 SER A O 1
ATOM 1506 N N . GLU A 1 208 ? -1.055 2.832 0.884 1.00 90.31 208 GLU A N 1
ATOM 1507 C CA . GLU A 1 208 ? 0.066 3.552 1.473 1.00 90.31 208 GLU A CA 1
ATOM 1508 C C . GLU A 1 208 ? -0.459 4.686 2.363 1.00 90.31 208 GLU A C 1
ATOM 1510 O O . GLU A 1 208 ? -1.359 5.433 1.953 1.00 90.31 208 GLU A O 1
ATOM 1515 N N . PRO A 1 209 ? 0.106 4.879 3.566 1.00 87.00 209 PRO A N 1
ATOM 1516 C CA . PRO A 1 209 ? -0.290 5.983 4.425 1.00 87.00 209 PRO A CA 1
ATOM 1517 C C . PRO A 1 209 ? 0.018 7.323 3.748 1.00 87.00 209 PRO A C 1
ATOM 1519 O O . PRO A 1 209 ? 1.055 7.501 3.099 1.00 87.00 209 PRO A O 1
ATOM 1522 N N . TYR A 1 210 ? -0.861 8.311 3.930 1.00 87.56 210 TYR A N 1
ATOM 1523 C CA . TYR A 1 210 ? -0.649 9.631 3.342 1.00 87.56 210 TYR A CA 1
ATOM 1524 C C . TYR A 1 210 ? 0.557 10.350 3.973 1.00 87.56 210 TYR A C 1
ATOM 1526 O O . TYR A 1 210 ? 0.475 10.940 5.049 1.00 87.56 210 TYR A O 1
ATOM 1534 N N . ASN A 1 211 ? 1.688 10.356 3.263 1.00 85.25 211 ASN A N 1
ATOM 1535 C CA . ASN A 1 211 ? 2.942 10.960 3.716 1.00 85.25 211 ASN A CA 1
ATOM 1536 C C . ASN A 1 211 ? 3.225 12.305 3.024 1.00 85.25 211 ASN A C 1
ATOM 1538 O O . ASN A 1 211 ? 4.163 12.444 2.229 1.00 85.25 211 ASN A O 1
ATOM 1542 N N . ALA A 1 212 ? 2.369 13.295 3.297 1.00 84.88 212 ALA A N 1
ATOM 1543 C CA . ALA A 1 212 ? 2.505 14.673 2.809 1.00 84.88 212 ALA A CA 1
ATOM 1544 C C . ALA A 1 212 ? 2.700 14.793 1.280 1.00 84.88 212 ALA A C 1
ATOM 1546 O O . ALA A 1 212 ? 3.442 15.656 0.808 1.00 84.88 212 ALA A O 1
ATOM 1547 N N . GLY A 1 213 ? 2.040 13.922 0.507 1.00 90.88 213 GLY A N 1
ATOM 1548 C CA . GLY A 1 213 ? 2.079 13.971 -0.956 1.00 90.88 213 GLY A CA 1
ATOM 1549 C C . GLY A 1 213 ? 3.348 13.389 -1.586 1.00 90.88 213 GLY A C 1
ATOM 1550 O O . GLY A 1 213 ? 3.749 13.827 -2.665 1.00 90.88 213 GLY A O 1
ATOM 1551 N N . SER A 1 214 ? 4.014 12.437 -0.922 1.00 94.62 214 SER A N 1
ATOM 1552 C CA . SER A 1 214 ? 5.214 11.777 -1.453 1.00 94.62 214 SER A CA 1
ATOM 1553 C C . SER A 1 214 ? 5.172 10.254 -1.326 1.00 94.62 214 SER A C 1
ATOM 1555 O O . SER A 1 214 ? 4.735 9.724 -0.308 1.00 94.62 214 SER A O 1
ATOM 1557 N N . PHE A 1 215 ? 5.664 9.560 -2.355 1.00 96.75 215 PHE A N 1
ATOM 1558 C CA . PHE A 1 215 ? 5.830 8.104 -2.388 1.00 96.75 215 PHE A CA 1
ATOM 1559 C C . PHE A 1 215 ? 7.145 7.727 -3.082 1.00 96.75 215 PHE A C 1
ATOM 1561 O O . PHE A 1 215 ? 7.530 8.333 -4.084 1.00 96.75 215 PHE A O 1
ATOM 1568 N N . SER A 1 216 ? 7.872 6.751 -2.535 1.00 95.88 216 SER A N 1
ATOM 1569 C CA . SER A 1 216 ? 9.149 6.289 -3.092 1.00 95.88 216 SER A CA 1
ATOM 1570 C C . SER A 1 216 ? 8.910 5.103 -4.016 1.00 95.88 216 SER A C 1
ATOM 1572 O O . SER A 1 216 ? 8.821 3.965 -3.569 1.00 95.88 216 SER A O 1
ATOM 1574 N N . TRP A 1 217 ? 8.831 5.365 -5.316 1.00 96.56 217 TRP A N 1
ATOM 1575 C CA . TRP A 1 217 ? 8.525 4.352 -6.315 1.00 96.56 217 TRP A CA 1
ATOM 1576 C C . TRP A 1 217 ? 9.797 3.731 -6.894 1.00 96.56 217 TRP A C 1
ATOM 1578 O O . TRP A 1 217 ? 10.682 4.444 -7.373 1.00 96.56 217 TRP A O 1
ATOM 1588 N N . PHE A 1 218 ? 9.889 2.401 -6.885 1.00 97.31 218 PHE A N 1
ATOM 1589 C CA . PHE A 1 218 ? 10.939 1.683 -7.603 1.00 97.31 218 PHE A CA 1
ATOM 1590 C C . PHE A 1 218 ? 10.608 1.614 -9.097 1.00 97.31 218 PHE A C 1
ATOM 1592 O O . PHE A 1 218 ? 9.572 1.077 -9.487 1.00 97.31 218 PHE A O 1
ATOM 1599 N N . VAL A 1 219 ? 11.490 2.143 -9.948 1.00 97.69 219 VAL A N 1
ATOM 1600 C CA . VAL A 1 219 ? 11.276 2.198 -11.399 1.00 97.69 219 VAL A CA 1
ATOM 1601 C C . VAL A 1 219 ? 11.587 0.825 -12.016 1.00 97.69 219 VAL A C 1
ATOM 1603 O O . VAL A 1 219 ? 12.763 0.444 -12.078 1.00 97.69 219 VAL A O 1
ATOM 1606 N N . PRO A 1 220 ? 10.587 0.079 -12.524 1.00 96.94 220 PRO A N 1
ATOM 1607 C CA . PRO A 1 220 ? 10.814 -1.242 -13.098 1.00 96.94 220 PRO A CA 1
ATOM 1608 C C . PRO A 1 220 ? 11.618 -1.152 -14.401 1.00 96.94 220 PRO A C 1
ATOM 1610 O O . PRO A 1 220 ? 11.516 -0.177 -15.150 1.00 96.94 220 PRO A O 1
ATOM 1613 N N . ASN A 1 221 ? 12.357 -2.213 -14.743 1.00 97.19 221 ASN A N 1
ATOM 1614 C CA . ASN A 1 221 ? 13.044 -2.337 -16.035 1.00 97.19 221 ASN A CA 1
ATOM 1615 C C . ASN A 1 221 ? 12.062 -2.640 -17.178 1.00 97.19 221 ASN A C 1
ATOM 1617 O O . ASN A 1 221 ? 12.068 -3.712 -17.779 1.00 97.19 221 ASN A O 1
ATOM 1621 N N . ARG A 1 222 ? 11.196 -1.665 -17.468 1.00 96.94 222 ARG A N 1
ATOM 1622 C CA . ARG A 1 222 ? 10.215 -1.651 -18.559 1.00 96.94 222 ARG A CA 1
ATOM 1623 C C . ARG A 1 222 ? 10.487 -0.457 -19.484 1.00 96.94 222 ARG A C 1
ATOM 1625 O O . ARG A 1 222 ? 9.670 0.457 -19.564 1.00 96.94 222 ARG A O 1
ATOM 1632 N N . PRO A 1 223 ? 11.626 -0.435 -20.204 1.00 97.31 223 PRO A N 1
ATOM 1633 C CA . PRO A 1 223 ? 12.018 0.712 -21.019 1.00 97.31 223 PRO A CA 1
ATOM 1634 C C . PRO A 1 223 ? 10.975 1.069 -22.080 1.00 97.31 223 PRO A C 1
ATOM 1636 O O . PRO A 1 223 ? 10.380 0.183 -22.691 1.00 97.31 223 PRO A O 1
ATOM 1639 N N . GLY A 1 224 ? 10.772 2.358 -22.325 1.00 97.56 224 GLY A N 1
ATOM 1640 C CA . GLY A 1 224 ? 9.768 2.851 -23.269 1.00 97.56 224 GLY A CA 1
ATOM 1641 C C . GLY A 1 224 ? 9.437 4.315 -23.017 1.00 97.56 224 GLY A C 1
ATOM 1642 O O . GLY A 1 224 ? 9.849 4.866 -22.002 1.00 97.56 224 GLY A O 1
ATOM 1643 N N . SER A 1 225 ? 8.709 4.949 -23.935 1.00 97.69 225 SER A N 1
ATOM 1644 C CA . SER A 1 225 ? 8.329 6.368 -23.840 1.00 97.69 225 SER A CA 1
ATOM 1645 C C . SER A 1 225 ? 6.866 6.605 -23.469 1.00 97.69 225 SER A C 1
ATOM 1647 O O . SER A 1 225 ? 6.465 7.756 -23.399 1.00 97.69 225 SER A O 1
ATOM 1649 N N . ALA A 1 226 ? 6.074 5.543 -23.305 1.00 97.38 226 ALA A N 1
ATOM 1650 C CA . ALA A 1 226 ? 4.631 5.597 -23.083 1.00 97.38 226 ALA A CA 1
ATOM 1651 C C . ALA A 1 226 ? 4.291 5.231 -21.631 1.00 97.38 226 ALA A C 1
ATOM 1653 O O . ALA A 1 226 ? 3.464 4.358 -21.391 1.00 97.38 226 ALA A O 1
ATOM 1654 N N . ASN A 1 227 ? 4.990 5.826 -20.661 1.00 98.25 227 ASN A N 1
ATOM 1655 C CA . ASN A 1 227 ? 4.780 5.502 -19.252 1.00 98.25 227 ASN A CA 1
ATOM 1656 C C . ASN A 1 227 ? 3.993 6.597 -18.538 1.00 98.25 227 ASN A C 1
ATOM 1658 O O . ASN A 1 227 ? 4.243 7.780 -18.780 1.00 98.25 227 ASN A O 1
ATOM 1662 N N . ARG A 1 228 ? 3.095 6.201 -17.634 1.00 98.38 228 ARG A N 1
ATOM 1663 C CA . ARG A 1 228 ? 2.338 7.106 -16.756 1.00 98.38 228 ARG A CA 1
ATOM 1664 C C . ARG A 1 228 ? 2.254 6.555 -15.343 1.00 98.38 228 ARG A C 1
ATOM 1666 O O . ARG A 1 228 ? 2.362 5.347 -15.131 1.00 98.38 228 ARG A O 1
ATOM 1673 N N . LEU A 1 229 ? 2.036 7.450 -14.391 1.00 98.25 229 LEU A N 1
ATOM 1674 C CA . LEU A 1 229 ? 1.645 7.105 -13.032 1.00 98.25 229 LEU A CA 1
ATOM 1675 C C . LEU A 1 229 ? 0.233 7.613 -12.780 1.00 98.25 229 LEU A C 1
ATOM 1677 O O . LEU A 1 229 ? -0.158 8.645 -13.318 1.00 98.25 229 LEU A O 1
ATOM 1681 N N . LYS A 1 230 ? -0.505 6.875 -11.964 1.00 98.56 230 LYS A N 1
ATOM 1682 C CA . LYS A 1 230 ? -1.821 7.240 -11.451 1.00 98.56 230 LYS A CA 1
ATOM 1683 C C . LYS A 1 230 ? -1.767 7.192 -9.934 1.00 98.56 230 LYS A C 1
ATOM 1685 O O . LYS A 1 230 ? -1.175 6.271 -9.365 1.00 98.56 230 LYS A O 1
ATOM 1690 N N . VAL A 1 231 ? -2.388 8.173 -9.300 1.00 98.62 231 VAL A N 1
ATOM 1691 C CA . VAL A 1 231 ? -2.522 8.271 -7.849 1.00 98.62 231 VAL A CA 1
ATOM 1692 C C . VAL A 1 231 ? -4.005 8.272 -7.519 1.00 98.62 231 VAL A C 1
ATOM 1694 O O . VAL A 1 231 ? -4.743 9.108 -8.031 1.00 98.62 231 VAL A O 1
ATOM 1697 N N . VAL A 1 232 ? -4.432 7.352 -6.658 1.00 98.56 232 VAL A N 1
ATOM 1698 C CA . VAL A 1 232 ? -5.809 7.272 -6.159 1.00 98.56 232 VAL A CA 1
ATOM 1699 C C . VAL A 1 232 ? -5.769 7.497 -4.655 1.00 98.56 232 VAL A C 1
ATOM 1701 O O . VAL A 1 232 ? -5.176 6.706 -3.933 1.00 98.56 232 VAL A O 1
ATOM 1704 N N . ALA A 1 233 ? -6.366 8.581 -4.174 1.00 97.38 233 ALA A N 1
ATOM 1705 C CA . ALA A 1 233 ? -6.484 8.860 -2.748 1.00 97.38 233 ALA A CA 1
ATOM 1706 C C . ALA A 1 233 ? -7.891 8.503 -2.268 1.00 97.38 233 ALA A C 1
ATOM 1708 O O . ALA A 1 233 ? -8.877 8.869 -2.912 1.00 97.38 233 ALA A O 1
ATOM 1709 N N . VAL A 1 234 ? -7.974 7.826 -1.126 1.00 94.00 234 VAL A N 1
ATOM 1710 C CA . VAL A 1 234 ? -9.237 7.455 -0.484 1.00 94.00 234 VAL A CA 1
ATOM 1711 C C . VAL A 1 234 ? -9.369 8.236 0.815 1.00 94.00 234 VAL A C 1
ATOM 1713 O O . VAL A 1 234 ? -8.423 8.298 1.601 1.00 94.00 234 VAL A O 1
ATOM 1716 N N . ASP A 1 235 ? -10.510 8.891 1.019 1.00 90.50 235 ASP A N 1
ATOM 1717 C CA . ASP A 1 235 ? -10.791 9.616 2.258 1.00 90.50 235 ASP A CA 1
ATOM 1718 C C . ASP A 1 235 ? -11.192 8.672 3.402 1.00 90.50 235 ASP A C 1
ATOM 1720 O O . ASP A 1 235 ? -11.365 7.464 3.230 1.00 90.50 235 ASP A O 1
ATOM 1724 N N . SER A 1 236 ? -11.369 9.237 4.595 1.00 82.88 236 SER A N 1
ATOM 1725 C CA . SER A 1 236 ? -11.795 8.472 5.769 1.00 82.88 236 SER A CA 1
ATOM 1726 C C . SER A 1 236 ? -13.182 7.830 5.597 1.00 82.88 236 SER A C 1
ATOM 1728 O O . SER A 1 236 ? -13.476 6.816 6.215 1.00 82.88 236 SER A O 1
ATOM 1730 N N . VAL A 1 237 ? -14.079 8.366 4.772 1.00 81.62 237 VAL A N 1
ATOM 1731 C CA . VAL A 1 237 ? -15.430 7.795 4.602 1.00 81.62 237 VAL A CA 1
ATOM 1732 C C . VAL A 1 237 ? -15.528 6.815 3.420 1.00 81.62 237 VAL A C 1
ATOM 1734 O O . VAL A 1 237 ? -16.599 6.256 3.182 1.00 81.62 237 VAL A O 1
ATOM 1737 N N . GLY A 1 238 ? -14.422 6.578 2.708 1.00 85.12 238 GLY A N 1
ATOM 1738 C CA . GLY A 1 238 ? -14.312 5.651 1.585 1.00 85.12 238 GLY A CA 1
ATOM 1739 C C . GLY A 1 238 ? -14.570 6.258 0.201 1.00 85.12 238 GLY A C 1
ATOM 1740 O O . GLY A 1 238 ? -14.670 5.499 -0.766 1.00 85.12 238 GLY A O 1
ATOM 1741 N N . ASN A 1 239 ? -14.682 7.585 0.055 1.00 89.69 239 ASN A N 1
ATOM 1742 C CA . ASN A 1 239 ? -14.715 8.197 -1.274 1.00 89.69 239 ASN A CA 1
ATOM 1743 C C . ASN A 1 239 ? -13.309 8.199 -1.884 1.00 89.69 239 ASN A C 1
ATOM 1745 O O . ASN A 1 239 ? -12.323 8.487 -1.210 1.00 89.69 239 ASN A O 1
ATOM 1749 N N . ALA A 1 240 ? -13.224 7.925 -3.187 1.00 95.88 240 ALA A N 1
ATOM 1750 C CA . ALA A 1 240 ? -11.962 7.833 -3.913 1.00 95.88 240 ALA A CA 1
ATOM 1751 C C . ALA A 1 240 ? -11.855 8.919 -4.989 1.00 95.88 240 ALA A C 1
ATOM 1753 O O . ALA A 1 240 ? -12.723 9.032 -5.859 1.00 95.88 240 ALA A O 1
ATOM 1754 N N . GLY A 1 241 ? -10.778 9.698 -4.933 1.00 97.94 241 GLY A N 1
ATOM 1755 C CA . GLY A 1 241 ? -10.379 10.654 -5.959 1.00 97.94 241 GLY A CA 1
ATOM 1756 C C . GLY A 1 241 ? -9.096 10.201 -6.640 1.00 97.94 241 GLY A C 1
ATOM 1757 O O . GLY A 1 241 ? -8.268 9.540 -6.018 1.00 97.94 241 GLY A O 1
ATOM 1758 N N . GLU A 1 242 ? -8.912 10.544 -7.910 1.00 98.44 242 GLU A N 1
ATOM 1759 C CA . GLU A 1 242 ? -7.738 10.117 -8.672 1.00 98.44 242 GLU A CA 1
ATOM 1760 C C . GLU A 1 242 ? -7.203 11.209 -9.593 1.00 98.44 242 GLU A C 1
ATOM 1762 O O . GLU A 1 242 ? -7.940 12.111 -9.996 1.00 98.44 242 GLU A O 1
ATOM 1767 N N . ASP A 1 243 ? -5.917 11.102 -9.920 1.00 98.62 243 ASP A N 1
ATOM 1768 C CA . ASP A 1 243 ? -5.283 11.843 -11.006 1.00 98.62 243 ASP A CA 1
ATOM 1769 C C . ASP A 1 243 ? -4.147 11.027 -11.642 1.00 98.62 243 ASP A C 1
ATOM 1771 O O . ASP A 1 243 ? -3.506 10.202 -10.980 1.00 98.62 243 ASP A O 1
ATOM 1775 N N . ASP A 1 244 ? -3.881 11.301 -12.918 1.00 98.00 244 ASP A N 1
ATOM 1776 C CA . ASP A 1 244 ? -2.859 10.642 -13.731 1.00 98.00 244 ASP A CA 1
ATOM 1777 C C . ASP A 1 244 ? -1.782 11.644 -14.142 1.00 98.00 244 ASP A C 1
ATOM 1779 O O . ASP A 1 244 ? -2.021 12.845 -14.216 1.00 98.00 244 ASP A O 1
ATOM 1783 N N . SER A 1 245 ? -0.601 11.155 -14.523 1.00 98.06 245 SER A N 1
ATOM 1784 C CA . SER A 1 245 ? 0.367 11.981 -15.243 1.00 98.06 245 SER A CA 1
ATOM 1785 C C . SER A 1 245 ? -0.285 12.630 -16.479 1.00 98.06 245 SER A C 1
ATOM 1787 O O . SER A 1 245 ? -0.817 11.928 -17.345 1.00 98.06 245 SER A O 1
ATOM 1789 N N . ASP A 1 246 ? -0.142 13.948 -16.629 1.00 97.56 246 ASP A N 1
ATOM 1790 C CA . ASP A 1 246 ? -0.672 14.755 -17.736 1.00 97.56 246 ASP A CA 1
ATOM 1791 C C . ASP A 1 246 ? -0.192 14.247 -19.107 1.00 97.56 246 ASP A C 1
ATOM 1793 O O . ASP A 1 246 ? -0.944 14.199 -20.086 1.00 97.56 246 ASP A O 1
ATOM 1797 N N . ASN A 1 247 ? 1.078 13.843 -19.197 1.00 97.69 247 ASN A N 1
ATOM 1798 C CA . ASN A 1 247 ? 1.690 13.294 -20.408 1.00 97.69 247 ASN A CA 1
ATOM 1799 C C . ASN A 1 247 ? 2.559 12.068 -20.101 1.00 97.69 247 ASN A C 1
ATOM 1801 O O . ASN A 1 247 ? 2.859 11.769 -18.947 1.00 97.69 247 ASN A O 1
ATOM 1805 N N . ASP A 1 248 ? 3.007 11.384 -21.155 1.00 98.38 248 ASP A N 1
ATOM 1806 C CA . ASP A 1 248 ? 3.897 10.233 -21.015 1.00 98.38 248 ASP A CA 1
ATOM 1807 C C . ASP A 1 248 ? 5.324 10.664 -20.638 1.00 98.38 248 ASP A C 1
ATOM 1809 O O . ASP A 1 248 ? 5.830 11.688 -21.116 1.00 98.38 248 ASP A O 1
ATOM 1813 N N . PHE A 1 249 ? 6.003 9.852 -19.828 1.00 98.25 249 PHE A N 1
ATOM 1814 C CA . PHE A 1 249 ? 7.435 9.963 -19.543 1.00 98.25 249 PHE A CA 1
ATOM 1815 C C . PHE A 1 249 ? 8.221 8.751 -20.061 1.00 98.25 249 PHE A C 1
ATOM 1817 O O . PHE A 1 249 ? 7.671 7.688 -20.366 1.00 98.25 249 PHE A O 1
ATOM 1824 N N . THR A 1 250 ? 9.545 8.902 -20.166 1.00 98.50 250 THR A N 1
ATOM 1825 C CA . THR A 1 250 ? 10.429 7.827 -20.638 1.00 98.50 250 THR A CA 1
ATOM 1826 C C . THR A 1 250 ? 11.066 7.066 -19.480 1.00 98.50 250 THR A C 1
ATOM 1828 O O . THR A 1 250 ? 11.591 7.668 -18.549 1.00 98.50 250 THR A O 1
ATOM 1831 N N . ILE A 1 251 ? 11.079 5.737 -19.566 1.00 98.38 251 ILE A N 1
ATOM 1832 C CA . ILE A 1 251 ? 11.948 4.877 -18.758 1.00 98.38 251 ILE A CA 1
ATOM 1833 C C . ILE A 1 251 ? 13.108 4.415 -19.639 1.00 98.38 251 ILE A C 1
ATOM 1835 O O . ILE A 1 251 ? 12.896 3.846 -20.715 1.00 98.38 251 ILE A O 1
ATOM 1839 N N . THR A 1 252 ? 14.339 4.641 -19.185 1.00 97.62 252 THR A N 1
ATOM 1840 C CA . THR A 1 252 ? 15.548 4.070 -19.793 1.00 97.62 252 THR A CA 1
ATOM 1841 C C . THR A 1 252 ? 15.892 2.761 -19.105 1.00 97.62 252 THR A C 1
ATOM 1843 O O . THR A 1 252 ? 15.953 2.707 -17.877 1.00 97.62 252 THR A O 1
ATOM 1846 N N . GLY A 1 253 ? 16.124 1.718 -19.898 1.00 95.19 253 GLY A N 1
ATOM 1847 C CA . GLY A 1 253 ? 16.402 0.377 -19.389 1.00 95.19 253 GLY A CA 1
ATOM 1848 C C . GLY A 1 253 ? 17.772 0.272 -18.729 1.00 95.19 253 GLY A C 1
ATOM 1849 O O . GLY A 1 253 ? 18.647 1.118 -18.933 1.00 95.19 253 GLY A O 1
ATOM 1850 N N . GLN A 1 254 ? 17.954 -0.796 -17.961 1.00 93.75 254 GLN A N 1
ATOM 1851 C CA . GLN A 1 254 ? 19.259 -1.168 -17.422 1.00 93.75 254 GLN A CA 1
ATOM 1852 C C . GLN A 1 254 ? 20.222 -1.611 -18.542 1.00 93.75 254 GLN A C 1
ATOM 1854 O O . GLN A 1 254 ? 19.779 -1.959 -19.644 1.00 93.75 254 GLN A O 1
ATOM 1859 N N . PRO A 1 255 ? 21.548 -1.609 -18.297 1.00 93.38 255 PRO A N 1
ATOM 1860 C CA . PRO A 1 255 ? 22.501 -2.231 -19.208 1.00 93.38 255 PRO A CA 1
ATOM 1861 C C . PRO A 1 255 ? 22.103 -3.678 -19.512 1.00 93.38 255 PRO A C 1
ATOM 1863 O O . PRO A 1 255 ? 21.793 -4.443 -18.604 1.00 93.38 255 PRO A O 1
ATOM 1866 N N . ALA A 1 256 ? 22.120 -4.050 -20.790 1.00 92.88 256 ALA A N 1
ATOM 1867 C CA . ALA A 1 256 ? 21.814 -5.415 -21.193 1.00 92.88 256 ALA A CA 1
ATOM 1868 C C . ALA A 1 256 ? 22.875 -6.400 -20.673 1.00 92.88 256 ALA A C 1
ATOM 1870 O O . ALA A 1 256 ? 24.073 -6.102 -20.718 1.00 92.88 256 ALA A O 1
ATOM 1871 N N . GLY A 1 257 ? 22.425 -7.579 -20.240 1.00 93.56 257 GLY A N 1
ATOM 1872 C CA . GLY A 1 257 ? 23.287 -8.727 -19.965 1.00 93.56 257 GLY A CA 1
ATOM 1873 C C . GLY A 1 257 ? 23.675 -9.483 -21.241 1.00 93.56 257 GLY A C 1
ATOM 1874 O O . GLY A 1 257 ? 23.600 -8.959 -22.356 1.00 93.56 257 GLY A O 1
ATOM 1875 N N . ILE A 1 258 ? 24.069 -10.748 -21.084 1.00 96.56 258 ILE A N 1
ATOM 1876 C CA . ILE A 1 258 ? 24.287 -11.682 -22.201 1.00 96.56 258 ILE A CA 1
ATOM 1877 C C . ILE A 1 258 ? 22.986 -11.875 -22.991 1.00 96.56 258 ILE A C 1
ATOM 1879 O O . ILE A 1 258 ? 22.997 -11.883 -24.225 1.00 96.56 258 ILE A O 1
ATOM 1883 N N . VAL A 1 259 ? 21.870 -12.015 -22.275 1.00 95.62 259 VAL A N 1
ATOM 1884 C CA . VAL A 1 259 ? 20.519 -12.028 -22.828 1.00 95.62 259 VAL A CA 1
ATOM 1885 C C . VAL A 1 259 ? 19.876 -10.676 -22.498 1.00 95.62 259 VAL A C 1
ATOM 1887 O O . VAL A 1 259 ? 19.790 -10.316 -21.327 1.00 95.62 259 VAL A O 1
ATOM 1890 N N . PRO A 1 260 ? 19.444 -9.887 -23.498 1.00 95.00 260 PRO A N 1
ATOM 1891 C CA . PRO A 1 260 ? 18.937 -8.533 -23.278 1.00 95.00 260 PRO A CA 1
ATOM 1892 C C . PRO A 1 260 ? 17.465 -8.548 -22.827 1.00 95.00 260 PRO A C 1
ATOM 1894 O O . PRO A 1 260 ? 16.597 -8.048 -23.540 1.00 95.00 260 PRO A O 1
ATOM 1897 N N . THR A 1 261 ? 17.179 -9.164 -21.680 1.00 96.81 261 THR A N 1
ATOM 1898 C CA . THR A 1 261 ? 15.831 -9.250 -21.102 1.00 96.81 261 THR A CA 1
ATOM 1899 C C . THR A 1 261 ? 15.425 -7.973 -20.366 1.00 96.81 261 THR A C 1
ATOM 1901 O O . THR A 1 261 ? 16.246 -7.148 -19.959 1.00 96.81 261 THR A O 1
ATOM 1904 N N . THR A 1 262 ? 14.115 -7.814 -20.219 1.00 96.94 262 THR A N 1
ATOM 1905 C CA . THR A 1 262 ? 13.429 -6.774 -19.453 1.00 96.94 262 THR A CA 1
ATOM 1906 C C . THR A 1 262 ? 12.351 -7.417 -18.586 1.00 96.94 262 THR A C 1
ATOM 1908 O O . THR A 1 262 ? 12.009 -8.585 -18.773 1.00 96.94 262 THR A O 1
ATOM 1911 N N . LEU A 1 263 ? 11.728 -6.653 -17.687 1.00 96.12 263 LEU A N 1
ATOM 1912 C CA . LEU A 1 263 ? 10.644 -7.187 -16.858 1.00 96.12 263 LEU A CA 1
ATOM 1913 C C . LEU A 1 263 ? 9.416 -7.618 -17.690 1.00 96.12 263 LEU A C 1
ATOM 1915 O O . LEU A 1 263 ? 8.629 -8.441 -17.238 1.00 96.12 263 LEU A O 1
ATOM 1919 N N . ARG A 1 264 ? 9.269 -7.126 -18.933 1.00 95.38 264 ARG A N 1
ATOM 1920 C CA . ARG A 1 264 ? 8.217 -7.595 -19.858 1.00 95.38 264 ARG A CA 1
ATOM 1921 C C . ARG A 1 264 ? 8.401 -9.051 -20.275 1.00 95.38 264 ARG A C 1
ATOM 1923 O O . ARG A 1 264 ? 7.420 -9.727 -20.552 1.00 95.38 264 ARG A O 1
ATOM 1930 N N . ASP A 1 265 ? 9.639 -9.538 -20.309 1.00 96.44 265 ASP A N 1
ATOM 1931 C CA . ASP A 1 265 ? 9.942 -10.923 -20.679 1.00 96.44 265 ASP A CA 1
ATOM 1932 C C . ASP A 1 265 ? 9.588 -11.915 -19.557 1.00 96.44 265 ASP A C 1
ATOM 1934 O O . ASP A 1 265 ? 9.515 -13.118 -19.805 1.00 96.44 265 ASP A O 1
ATOM 1938 N N . MET A 1 266 ? 9.352 -11.413 -18.339 1.00 95.00 266 MET A N 1
ATOM 1939 C CA . MET A 1 266 ? 8.941 -12.200 -17.171 1.00 95.00 266 MET A CA 1
ATOM 1940 C C . MET A 1 266 ? 7.432 -12.135 -16.902 1.00 95.00 266 MET A C 1
ATOM 1942 O O . MET A 1 266 ? 6.945 -12.770 -15.967 1.00 95.00 266 MET A O 1
ATOM 1946 N N . ASP A 1 267 ? 6.670 -11.416 -17.734 1.00 92.69 267 ASP A N 1
ATOM 1947 C CA . ASP A 1 267 ? 5.214 -11.372 -17.623 1.00 92.69 267 ASP A CA 1
ATOM 1948 C C . ASP A 1 267 ? 4.621 -12.759 -17.924 1.00 92.69 267 ASP A C 1
ATOM 1950 O O . ASP A 1 267 ? 4.699 -13.286 -19.036 1.00 92.69 267 ASP A O 1
ATOM 1954 N N . LEU A 1 268 ? 3.989 -13.355 -16.914 1.00 91.62 268 LEU A N 1
ATOM 1955 C CA . LEU A 1 268 ? 3.345 -14.664 -16.995 1.00 91.62 268 LEU A CA 1
ATOM 1956 C C . LEU A 1 268 ? 1.852 -14.541 -16.687 1.00 91.62 268 LEU A C 1
ATOM 1958 O O . LEU A 1 268 ? 1.439 -13.730 -15.863 1.00 91.62 268 LEU A O 1
ATOM 1962 N N . ALA A 1 269 ? 1.041 -15.405 -17.297 1.00 91.94 269 ALA A N 1
ATOM 1963 C CA . ALA A 1 269 ? -0.392 -15.474 -17.018 1.00 91.94 269 ALA A CA 1
ATOM 1964 C C . ALA A 1 269 ? -0.701 -15.963 -15.584 1.00 91.94 269 ALA A C 1
ATOM 1966 O O . ALA A 1 269 ? 0.124 -16.609 -14.932 1.00 91.94 269 ALA A O 1
ATOM 1967 N N . GLY A 1 270 ? -1.933 -15.711 -15.131 1.00 89.06 270 GLY A N 1
ATOM 1968 C CA . GLY A 1 270 ? -2.433 -16.079 -13.800 1.00 89.06 270 GLY A CA 1
ATOM 1969 C C . GLY A 1 270 ? -2.555 -14.870 -12.871 1.00 89.06 270 GLY A C 1
ATOM 1970 O O . GLY A 1 270 ? -2.483 -13.740 -13.344 1.00 89.06 270 GLY A O 1
ATOM 1971 N N . THR A 1 271 ? -2.739 -15.123 -11.572 1.00 89.31 271 THR A N 1
ATOM 1972 C CA . THR A 1 271 ? -2.741 -14.092 -10.518 1.00 89.31 271 THR A CA 1
ATOM 1973 C C . THR A 1 271 ? -1.470 -13.259 -10.600 1.00 89.31 271 THR A C 1
ATOM 1975 O O . THR A 1 271 ? -0.388 -13.846 -10.629 1.00 89.31 271 THR A O 1
ATOM 1978 N N . GLN A 1 272 ? -1.608 -11.936 -10.659 1.00 92.12 272 GLN A N 1
ATOM 1979 C CA . GLN A 1 272 ? -0.509 -10.966 -10.663 1.00 92.12 272 GLN A CA 1
ATOM 1980 C C . GLN A 1 272 ? -0.218 -10.442 -9.244 1.00 92.12 272 GLN A C 1
ATOM 1982 O O . GLN A 1 272 ? -1.010 -10.689 -8.325 1.00 92.12 272 GLN A O 1
ATOM 1987 N N . PRO A 1 273 ? 0.900 -9.720 -9.033 1.00 92.62 273 PRO A N 1
ATOM 1988 C CA . PRO A 1 273 ? 1.122 -8.999 -7.786 1.00 92.62 273 PRO A CA 1
ATOM 1989 C C . PRO A 1 273 ? -0.078 -8.112 -7.426 1.00 92.62 273 PRO A C 1
ATOM 1991 O O . PRO A 1 273 ? -0.711 -7.526 -8.304 1.00 92.62 273 PRO A O 1
ATOM 1994 N N . PHE A 1 274 ? -0.390 -8.049 -6.135 1.00 91.69 274 PHE A N 1
ATOM 1995 C CA . PHE A 1 274 ? -1.531 -7.375 -5.515 1.00 91.69 274 PHE A CA 1
ATOM 1996 C C . PHE A 1 274 ? -2.927 -7.938 -5.852 1.00 91.69 274 PHE A C 1
ATOM 1998 O O . PHE A 1 274 ? -3.924 -7.416 -5.362 1.00 91.69 274 PHE A O 1
ATOM 2005 N N . GLU A 1 275 ? -3.038 -9.020 -6.635 1.00 91.06 275 GLU A N 1
ATOM 2006 C CA . GLU A 1 275 ? -4.337 -9.623 -6.995 1.00 91.06 275 GLU A CA 1
ATOM 2007 C C . GLU A 1 275 ? -4.748 -10.824 -6.126 1.00 91.06 275 GLU A C 1
ATOM 2009 O O . GLU A 1 275 ? -5.824 -11.394 -6.324 1.00 91.06 275 GLU A O 1
ATOM 2014 N N . GLY A 1 276 ? -3.902 -11.268 -5.195 1.00 87.19 276 GLY A N 1
ATOM 2015 C CA . GLY A 1 276 ? -4.243 -12.378 -4.304 1.00 87.19 276 GLY A CA 1
ATOM 2016 C C . GLY A 1 276 ? -4.043 -12.053 -2.830 1.00 87.19 276 GLY A C 1
ATOM 2017 O O . GLY A 1 276 ? -3.872 -10.899 -2.458 1.00 87.19 276 GLY A O 1
ATOM 2018 N N . ALA A 1 277 ? -4.143 -13.078 -1.985 1.00 85.69 277 ALA A N 1
ATOM 2019 C CA . ALA A 1 277 ? -4.094 -12.898 -0.541 1.00 85.69 277 ALA A CA 1
ATOM 2020 C C . ALA A 1 277 ? -2.709 -12.431 -0.074 1.00 85.69 277 ALA A C 1
ATOM 2022 O O . ALA A 1 277 ? -1.694 -12.916 -0.560 1.00 85.69 277 ALA A O 1
ATOM 2023 N N . VAL A 1 278 ? -2.679 -11.546 0.918 1.00 87.81 278 VAL A N 1
ATOM 2024 C CA . VAL A 1 278 ? -1.457 -11.250 1.667 1.00 87.81 278 VAL A CA 1
ATOM 2025 C C . VAL A 1 278 ? -1.173 -12.440 2.577 1.00 87.81 278 VAL A C 1
ATOM 2027 O O . VAL A 1 278 ? -2.022 -12.821 3.386 1.00 87.81 278 VAL A O 1
ATOM 2030 N N . LEU A 1 279 ? 0.001 -13.052 2.429 1.00 87.69 279 LEU A N 1
ATOM 2031 C CA . LEU A 1 279 ? 0.399 -14.176 3.275 1.00 87.69 279 LEU A CA 1
ATOM 2032 C C . LEU A 1 279 ? 0.835 -13.645 4.646 1.00 87.69 279 LEU A C 1
ATOM 2034 O O . LEU A 1 279 ? 1.612 -12.693 4.726 1.00 87.69 279 LEU A O 1
ATOM 2038 N N . SER A 1 280 ? 0.312 -14.221 5.728 1.00 86.94 280 SER A N 1
ATOM 2039 C CA . SER A 1 280 ? 0.711 -13.859 7.096 1.00 86.94 280 SER A CA 1
ATOM 2040 C C . SER A 1 280 ? 2.172 -14.213 7.362 1.00 86.94 280 SER A C 1
ATOM 2042 O O . SER A 1 280 ? 2.752 -15.048 6.662 1.00 86.94 280 SER A O 1
ATOM 2044 N N . ASP A 1 281 ? 2.768 -13.601 8.387 1.00 88.25 281 ASP A N 1
ATOM 2045 C CA . ASP A 1 281 ? 4.099 -14.020 8.802 1.00 88.25 281 ASP A CA 1
ATOM 2046 C C . ASP A 1 281 ? 4.029 -15.459 9.349 1.00 88.25 281 ASP A C 1
ATOM 2048 O O . ASP A 1 281 ? 3.149 -15.781 10.155 1.00 88.25 281 ASP A O 1
ATOM 2052 N N . PRO A 1 282 ? 4.917 -16.369 8.921 1.00 86.50 282 PRO A N 1
ATOM 2053 C CA . PRO A 1 282 ? 4.938 -17.726 9.448 1.00 86.50 282 PRO A CA 1
ATOM 2054 C C . PRO A 1 282 ? 5.132 -17.807 10.966 1.00 86.50 282 PRO A C 1
ATOM 2056 O O . PRO A 1 282 ? 4.743 -18.810 11.565 1.00 86.50 282 PRO A O 1
ATOM 2059 N N . GLU A 1 283 ? 5.716 -16.796 11.612 1.00 86.56 283 GLU A N 1
ATOM 2060 C CA . GLU A 1 283 ? 5.792 -16.724 13.075 1.00 86.56 283 GLU A CA 1
ATOM 2061 C C . GLU A 1 283 ? 4.401 -16.698 13.731 1.00 86.56 283 GLU A C 1
ATOM 2063 O O . GLU A 1 283 ? 4.208 -17.349 14.762 1.00 86.56 283 GLU A O 1
ATOM 2068 N N . ASP A 1 284 ? 3.396 -16.094 13.088 1.00 88.00 284 ASP A N 1
ATOM 2069 C CA . ASP A 1 284 ? 2.016 -16.049 13.592 1.00 88.00 284 ASP A CA 1
ATOM 2070 C C . ASP A 1 284 ? 1.397 -17.454 13.692 1.00 88.00 284 ASP A C 1
ATOM 2072 O O . ASP A 1 284 ? 0.589 -17.750 14.581 1.00 88.00 284 ASP A O 1
ATOM 2076 N N . CYS A 1 285 ? 1.825 -18.367 12.813 1.00 86.88 285 CYS A N 1
ATOM 2077 C CA . CYS A 1 285 ? 1.340 -19.743 12.769 1.00 86.88 285 CYS A CA 1
ATOM 2078 C C . CYS A 1 285 ? 1.853 -20.591 13.941 1.00 86.88 285 CYS A C 1
ATOM 2080 O O . CYS A 1 285 ? 1.213 -21.583 14.302 1.00 86.88 285 CYS A O 1
ATOM 2082 N N . MET A 1 286 ? 2.966 -20.203 14.573 1.00 87.38 286 MET A N 1
ATOM 2083 C CA . MET A 1 286 ? 3.557 -20.922 15.707 1.00 87.38 286 MET A CA 1
ATOM 2084 C C . MET A 1 286 ? 2.584 -21.035 16.884 1.00 87.38 286 MET A C 1
ATOM 2086 O O . MET A 1 286 ? 2.541 -22.067 17.548 1.00 87.38 286 MET A O 1
ATOM 2090 N N . THR A 1 287 ? 1.749 -20.014 17.091 1.00 89.00 287 THR A N 1
ATOM 2091 C CA . THR A 1 287 ? 0.757 -19.950 18.176 1.00 89.00 287 THR A CA 1
ATOM 2092 C C . THR A 1 287 ? -0.167 -21.168 18.208 1.00 89.00 287 THR A C 1
ATOM 2094 O O . THR A 1 287 ? -0.536 -21.645 19.281 1.00 89.00 287 THR A O 1
ATOM 2097 N N . CYS A 1 288 ? -0.531 -21.686 17.033 1.00 89.56 288 CYS A N 1
ATOM 2098 C CA . CYS A 1 288 ? -1.447 -22.818 16.889 1.00 89.56 288 CYS A CA 1
ATOM 2099 C C . CYS A 1 288 ? -0.758 -24.091 16.373 1.00 89.56 288 CYS A C 1
ATOM 2101 O O . CYS A 1 288 ? -1.272 -25.191 16.580 1.00 89.56 288 CYS A O 1
ATOM 2103 N N . HIS A 1 289 ? 0.377 -23.955 15.680 1.00 92.38 289 HIS A N 1
ATOM 2104 C CA . HIS A 1 289 ? 1.042 -25.041 14.955 1.00 92.38 289 HIS A CA 1
ATOM 2105 C C . HIS A 1 289 ? 2.480 -25.326 15.415 1.00 92.38 289 HIS A C 1
ATOM 2107 O O . HIS A 1 289 ? 3.192 -26.060 14.725 1.00 92.38 289 HIS A O 1
ATOM 2113 N N . GLY A 1 290 ? 2.901 -24.794 16.564 1.00 91.19 290 GLY A N 1
ATOM 2114 C CA . GLY A 1 290 ? 4.206 -25.067 17.166 1.00 91.19 290 GLY A CA 1
ATOM 2115 C C . GLY A 1 290 ? 4.181 -25.094 18.696 1.00 91.19 290 GLY A C 1
ATOM 2116 O O . GLY A 1 290 ? 3.135 -24.919 19.325 1.00 91.19 290 GLY A O 1
ATOM 2117 N N . GLY A 1 291 ? 5.347 -25.332 19.297 1.00 87.81 291 GLY A N 1
ATOM 2118 C CA . GLY A 1 291 ? 5.546 -25.293 20.748 1.00 87.81 291 GLY A CA 1
ATOM 2119 C C . GLY A 1 291 ? 5.073 -26.537 21.507 1.00 87.81 291 GLY A C 1
ATOM 2120 O O . GLY A 1 291 ? 4.841 -26.453 22.716 1.00 87.81 291 GLY A O 1
ATOM 2121 N N . TYR A 1 292 ? 4.917 -27.678 20.829 1.00 88.44 292 TYR A N 1
ATOM 2122 C CA . TYR A 1 292 ? 4.574 -28.955 21.453 1.00 88.44 292 TYR A CA 1
ATOM 2123 C C . TYR A 1 292 ? 5.622 -30.051 21.205 1.00 88.44 292 TYR A C 1
ATOM 2125 O O . TYR A 1 292 ? 6.436 -30.307 22.087 1.00 88.44 292 TYR A O 1
ATOM 2133 N N . ASP A 1 293 ? 5.598 -30.742 20.068 1.00 92.31 293 ASP A N 1
ATOM 2134 C CA . ASP A 1 293 ? 6.502 -31.860 19.771 1.00 92.31 293 ASP A CA 1
ATOM 2135 C C . ASP A 1 293 ? 7.150 -31.639 18.406 1.00 92.31 293 ASP A C 1
ATOM 2137 O O . ASP A 1 293 ? 6.527 -31.884 17.371 1.00 92.31 293 ASP A O 1
ATOM 2141 N N . ASP A 1 294 ? 8.418 -31.218 18.424 1.00 90.06 294 ASP A N 1
ATOM 2142 C CA . ASP A 1 294 ? 9.253 -30.930 17.251 1.00 90.06 294 ASP A CA 1
ATOM 2143 C C . ASP A 1 294 ? 9.210 -32.041 16.186 1.00 90.06 294 ASP A C 1
ATOM 2145 O O . ASP A 1 294 ? 9.311 -31.770 14.989 1.00 90.06 294 ASP A O 1
ATOM 2149 N N . ALA A 1 295 ? 9.014 -33.305 16.586 1.00 89.06 295 ALA A N 1
ATOM 2150 C CA . ALA A 1 295 ? 8.979 -34.429 15.652 1.00 89.06 295 ALA A CA 1
ATOM 2151 C C . ALA A 1 295 ? 7.720 -34.463 14.768 1.00 89.06 295 ALA A C 1
ATOM 2153 O O . ALA A 1 295 ? 7.707 -35.155 13.747 1.00 89.06 295 ALA A O 1
ATOM 2154 N N . VAL A 1 296 ? 6.655 -33.761 15.157 1.00 90.25 296 VAL A N 1
ATOM 2155 C CA . VAL A 1 296 ? 5.353 -33.792 14.472 1.00 90.25 296 VAL A CA 1
ATOM 2156 C C . VAL A 1 296 ? 4.728 -32.416 14.279 1.00 90.25 296 VAL A C 1
ATOM 2158 O O . VAL A 1 296 ? 3.748 -32.304 13.541 1.00 90.25 296 VAL A O 1
ATOM 2161 N N . GLU A 1 297 ? 5.245 -31.372 14.926 1.00 91.25 297 GLU A N 1
ATOM 2162 C CA . GLU A 1 297 ? 4.652 -30.048 14.817 1.00 91.25 297 GLU A CA 1
ATOM 2163 C C . GLU A 1 297 ? 4.904 -29.419 13.439 1.00 91.25 297 GLU A C 1
ATOM 2165 O O . GLU A 1 297 ? 6.039 -29.443 12.946 1.00 91.25 297 GLU A O 1
ATOM 2170 N N . PRO A 1 298 ? 3.860 -28.895 12.766 1.00 91.12 298 PRO A N 1
ATOM 2171 C CA . PRO A 1 298 ? 4.003 -28.358 11.419 1.00 91.12 298 PRO A CA 1
ATOM 2172 C C . PRO A 1 298 ? 4.982 -27.192 11.329 1.00 91.12 298 PRO A C 1
ATOM 2174 O O . PRO A 1 298 ? 5.784 -27.158 10.396 1.00 91.12 298 PRO A O 1
ATOM 2177 N N . TRP A 1 299 ? 4.937 -26.259 12.288 1.00 91.38 299 TRP A N 1
ATOM 2178 C CA . TRP A 1 299 ? 5.726 -25.032 12.217 1.00 91.38 299 TRP A CA 1
ATOM 2179 C C . TRP A 1 299 ? 7.229 -25.325 12.237 1.00 91.38 299 TRP A C 1
ATOM 2181 O O . TRP A 1 299 ? 7.928 -24.941 11.302 1.00 91.38 299 TRP A O 1
ATOM 2191 N N . HIS A 1 300 ? 7.720 -26.084 13.225 1.00 90.00 300 HIS A N 1
ATOM 2192 C CA . HIS A 1 300 ? 9.140 -26.444 13.323 1.00 90.00 300 HIS A CA 1
ATOM 2193 C C . HIS A 1 300 ? 9.633 -27.201 12.084 1.00 90.00 300 HIS A C 1
ATOM 2195 O O . HIS A 1 300 ? 10.673 -26.866 11.509 1.00 90.00 300 HIS A O 1
ATOM 2201 N N . ASN A 1 301 ? 8.867 -28.204 11.642 1.00 90.44 301 ASN A N 1
ATOM 2202 C CA . ASN A 1 301 ? 9.243 -29.041 10.505 1.00 90.44 301 ASN A CA 1
ATOM 2203 C C . ASN A 1 301 ? 9.299 -28.258 9.191 1.00 90.44 301 ASN A C 1
ATOM 2205 O O . ASN A 1 301 ? 10.177 -28.513 8.368 1.00 90.44 301 ASN A O 1
ATOM 2209 N N . TRP A 1 302 ? 8.393 -27.301 8.987 1.00 91.62 302 TRP A N 1
ATOM 2210 C CA . TRP A 1 302 ? 8.431 -26.423 7.823 1.00 91.62 302 TRP A CA 1
ATOM 2211 C C . TRP A 1 302 ? 9.543 -25.370 7.937 1.00 91.62 302 TRP A C 1
ATOM 2213 O O . TRP A 1 302 ? 10.324 -25.221 6.994 1.00 91.62 302 TRP A O 1
ATOM 2223 N N . TYR A 1 303 ? 9.680 -24.705 9.090 1.00 89.12 303 TYR A N 1
ATOM 2224 C CA . TYR A 1 303 ? 10.638 -23.614 9.307 1.00 89.12 303 TYR A CA 1
ATOM 2225 C C . TYR A 1 303 ? 12.088 -24.075 9.117 1.00 89.12 303 TYR A C 1
ATOM 2227 O O . TYR A 1 303 ? 12.900 -23.361 8.530 1.00 89.12 303 TYR A O 1
ATOM 2235 N N . GLY A 1 304 ? 12.414 -25.290 9.570 1.00 85.50 304 GLY A N 1
ATOM 2236 C CA . GLY A 1 304 ? 13.726 -25.913 9.373 1.00 85.50 304 GLY A CA 1
ATOM 2237 C C . GLY A 1 304 ? 13.919 -26.601 8.015 1.00 85.50 304 GLY A C 1
ATOM 2238 O O . GLY A 1 304 ? 15.007 -27.107 7.738 1.00 85.50 304 GLY A O 1
ATOM 2239 N N . SER A 1 305 ? 12.885 -26.663 7.171 1.00 89.69 305 SER A N 1
ATOM 2240 C CA . SER A 1 305 ? 12.960 -27.331 5.869 1.00 89.69 305 SER A CA 1
ATOM 2241 C C . SER A 1 305 ? 13.657 -26.477 4.809 1.00 89.69 305 SER A C 1
ATOM 2243 O O . SER A 1 305 ? 13.788 -25.260 4.928 1.00 89.69 305 SER A O 1
ATOM 2245 N N . MET A 1 306 ? 14.016 -27.114 3.693 1.00 88.00 306 MET A N 1
ATOM 2246 C CA . MET A 1 306 ? 14.493 -26.405 2.502 1.00 88.00 306 MET A CA 1
ATOM 2247 C C . MET A 1 306 ? 13.460 -25.417 1.938 1.00 88.00 306 MET A C 1
ATOM 2249 O O . MET A 1 306 ? 13.855 -24.471 1.270 1.00 88.00 306 MET A O 1
ATOM 2253 N N . MET A 1 307 ? 12.160 -25.616 2.195 1.00 85.69 307 MET A N 1
ATOM 2254 C CA . MET A 1 307 ? 11.097 -24.741 1.685 1.00 85.69 307 MET A CA 1
ATOM 2255 C C . MET A 1 307 ? 11.024 -23.435 2.486 1.00 85.69 307 MET A C 1
ATOM 2257 O O . MET A 1 307 ? 11.101 -22.359 1.895 1.00 85.69 307 MET A O 1
ATOM 2261 N N . GLY A 1 308 ? 11.003 -23.522 3.822 1.00 89.00 308 GLY A N 1
ATOM 2262 C CA . GLY A 1 308 ? 11.007 -22.352 4.718 1.00 89.00 308 GLY A CA 1
ATOM 2263 C C . GLY A 1 308 ? 12.327 -21.564 4.725 1.00 89.00 308 GLY A C 1
ATOM 2264 O O . GLY A 1 308 ? 12.411 -20.457 5.258 1.00 89.00 308 GLY A O 1
ATOM 2265 N N . GLN A 1 309 ? 13.379 -22.125 4.120 1.00 89.75 309 GLN A N 1
ATOM 2266 C CA . GLN A 1 309 ? 14.699 -21.501 3.982 1.00 89.75 309 GLN A CA 1
ATOM 2267 C C . GLN A 1 309 ? 15.083 -21.207 2.520 1.00 89.75 309 GLN A C 1
ATOM 2269 O O . GLN A 1 309 ? 16.198 -20.753 2.266 1.00 89.75 309 GLN A O 1
ATOM 2274 N N . ALA A 1 310 ? 14.180 -21.424 1.555 1.00 88.06 310 ALA A N 1
ATOM 2275 C CA . ALA A 1 310 ? 14.488 -21.372 0.120 1.00 88.06 310 ALA A CA 1
ATOM 2276 C C . ALA A 1 310 ? 15.052 -20.020 -0.360 1.00 88.06 310 ALA A C 1
ATOM 2278 O O . ALA A 1 310 ? 15.863 -19.995 -1.284 1.00 88.06 310 ALA A O 1
ATOM 2279 N N . MET A 1 311 ? 14.640 -18.911 0.264 1.00 90.62 311 MET A N 1
ATOM 2280 C CA . MET A 1 311 ? 15.101 -17.551 -0.056 1.00 90.62 311 MET A CA 1
ATOM 2281 C C . MET A 1 311 ? 16.384 -17.155 0.705 1.00 90.62 311 MET A C 1
ATOM 2283 O O . MET A 1 311 ? 17.091 -16.232 0.309 1.00 90.62 311 MET A O 1
ATOM 2287 N N . ARG A 1 312 ? 16.710 -17.854 1.801 1.00 90.00 312 ARG A N 1
ATOM 2288 C CA . ARG A 1 312 ? 17.890 -17.585 2.646 1.00 90.00 312 ARG A CA 1
ATOM 2289 C C . ARG A 1 312 ? 19.138 -18.340 2.199 1.00 90.00 312 ARG A C 1
ATOM 2291 O O . ARG A 1 312 ? 20.218 -18.074 2.725 1.00 90.00 312 ARG A O 1
ATOM 2298 N N . ASP A 1 313 ? 19.003 -19.278 1.262 1.00 91.00 313 ASP A N 1
ATOM 2299 C CA . ASP A 1 313 ? 20.118 -20.075 0.759 1.00 91.00 313 ASP A CA 1
ATOM 2300 C C . ASP A 1 313 ? 21.167 -19.175 0.067 1.00 91.00 313 ASP A C 1
ATOM 2302 O O . ASP A 1 313 ? 20.883 -18.568 -0.971 1.00 91.00 313 ASP A O 1
ATOM 2306 N N . PRO A 1 314 ? 22.409 -19.097 0.585 1.00 92.56 314 PRO A N 1
ATOM 2307 C CA . PRO A 1 314 ? 23.468 -18.313 -0.042 1.00 92.56 314 PRO A CA 1
ATOM 2308 C C . PRO A 1 314 ? 23.798 -18.761 -1.471 1.00 92.56 314 PRO A C 1
ATOM 2310 O O . PRO A 1 314 ? 24.251 -17.943 -2.272 1.00 92.56 314 PRO A O 1
ATOM 2313 N N . LEU A 1 315 ? 23.587 -20.041 -1.808 1.00 93.25 315 LEU A N 1
ATOM 2314 C CA . LEU A 1 315 ? 23.758 -20.528 -3.177 1.00 93.25 315 LEU A CA 1
ATOM 2315 C C . LEU A 1 315 ? 22.675 -19.971 -4.093 1.00 93.25 315 LEU A C 1
ATOM 2317 O O . LEU A 1 315 ? 22.996 -19.536 -5.196 1.00 93.25 315 LEU A O 1
ATOM 2321 N N . PHE A 1 316 ? 21.424 -19.925 -3.630 1.00 92.62 316 PHE A N 1
ATOM 2322 C CA . PHE A 1 316 ? 20.344 -19.282 -4.369 1.00 92.62 316 PHE A CA 1
ATOM 2323 C C . PHE A 1 316 ? 20.654 -17.803 -4.619 1.00 92.62 316 PHE A C 1
ATOM 2325 O O . PHE A 1 316 ? 20.614 -17.376 -5.767 1.00 92.62 316 PHE A O 1
ATOM 2332 N N . LEU A 1 317 ? 21.047 -17.046 -3.589 1.00 93.81 317 LEU A N 1
ATOM 2333 C CA . LEU A 1 317 ? 21.376 -15.621 -3.732 1.00 93.81 317 LEU A CA 1
ATOM 2334 C C . LEU A 1 317 ? 22.538 -15.384 -4.709 1.00 93.81 317 LEU A C 1
ATOM 2336 O O . LEU A 1 317 ? 22.491 -14.470 -5.531 1.00 93.81 317 LEU A O 1
ATOM 2340 N N . ALA A 1 318 ? 23.571 -16.232 -4.668 1.00 96.12 318 ALA A N 1
ATOM 2341 C CA . ALA A 1 318 ? 24.673 -16.164 -5.623 1.00 96.12 318 ALA A CA 1
ATOM 2342 C C . ALA A 1 318 ? 24.212 -16.482 -7.056 1.00 96.12 318 ALA A C 1
ATOM 2344 O O . ALA A 1 318 ? 24.612 -15.799 -7.999 1.00 96.12 318 ALA A O 1
ATOM 2345 N N . CYS A 1 319 ? 23.359 -17.496 -7.228 1.00 96.00 319 CYS A N 1
ATOM 2346 C CA . CYS A 1 319 ? 22.768 -17.831 -8.520 1.00 96.00 319 CYS A CA 1
ATOM 2347 C C . CYS A 1 319 ? 21.858 -16.715 -9.043 1.00 96.00 319 CYS A C 1
ATOM 2349 O O . CYS A 1 319 ? 21.937 -16.407 -10.227 1.00 96.00 319 CYS A O 1
ATOM 2351 N N . LEU A 1 320 ? 21.051 -16.091 -8.181 1.00 96.00 320 LEU A N 1
ATOM 2352 C CA . LEU A 1 320 ? 20.190 -14.959 -8.514 1.00 96.00 320 LEU A CA 1
ATOM 2353 C C . LEU A 1 320 ? 21.020 -13.776 -9.018 1.00 96.00 320 LEU A C 1
ATOM 2355 O O . LEU A 1 320 ? 20.740 -13.253 -10.089 1.00 96.00 320 LEU A O 1
ATOM 2359 N N . ALA A 1 321 ? 22.094 -13.415 -8.311 1.00 96.31 321 ALA A N 1
ATOM 2360 C CA . ALA A 1 321 ? 22.973 -12.320 -8.717 1.00 96.31 321 ALA A CA 1
ATOM 2361 C C . ALA A 1 321 ? 23.641 -12.565 -10.084 1.00 96.31 321 ALA A C 1
ATOM 2363 O O . ALA A 1 321 ? 23.719 -11.657 -10.910 1.00 96.31 321 ALA A O 1
ATOM 2364 N N . VAL A 1 322 ? 24.108 -13.793 -10.346 1.00 97.00 322 VAL A N 1
ATOM 2365 C CA . VAL A 1 322 ? 24.680 -14.163 -11.655 1.00 97.00 322 VAL A CA 1
ATOM 2366 C C . VAL A 1 322 ? 23.603 -14.170 -12.742 1.00 97.00 322 VAL A C 1
ATOM 2368 O O . VAL A 1 322 ? 23.845 -13.689 -13.846 1.00 97.00 322 VAL A O 1
ATOM 2371 N N . ALA A 1 323 ? 22.410 -14.683 -12.435 1.00 96.56 323 ALA A N 1
ATOM 2372 C CA . ALA A 1 323 ? 21.295 -14.704 -13.372 1.00 96.56 323 ALA A CA 1
ATOM 2373 C C . ALA A 1 323 ? 20.859 -13.283 -13.755 1.00 96.56 323 ALA A C 1
ATOM 2375 O O . ALA A 1 323 ? 20.722 -13.011 -14.941 1.00 96.56 323 ALA A O 1
ATOM 2376 N N . GLU A 1 324 ? 20.739 -12.367 -12.791 1.00 95.56 324 GLU A N 1
ATOM 2377 C CA . GLU A 1 324 ? 20.443 -10.949 -13.034 1.00 95.56 324 GLU A CA 1
ATOM 2378 C C . GLU A 1 324 ? 21.526 -10.254 -13.867 1.00 95.56 324 GLU A C 1
ATOM 2380 O O . GLU A 1 324 ? 21.220 -9.443 -14.739 1.00 95.56 324 GLU A O 1
ATOM 2385 N N . GLN A 1 325 ? 22.800 -10.587 -13.639 1.00 95.69 325 GLN A N 1
ATOM 2386 C CA . GLN A 1 325 ? 23.901 -10.058 -14.445 1.00 95.69 325 GLN A CA 1
ATOM 2387 C C . GLN A 1 325 ? 23.803 -10.508 -15.913 1.00 95.69 325 GLN A C 1
ATOM 2389 O O . GLN A 1 325 ? 24.034 -9.712 -16.828 1.00 95.69 325 GLN A O 1
ATOM 2394 N N . ASP A 1 326 ? 23.503 -11.786 -16.142 1.00 97.50 326 ASP A N 1
ATOM 2395 C CA . ASP A 1 326 ? 23.492 -12.379 -17.479 1.00 97.50 326 ASP A CA 1
ATOM 2396 C C . ASP A 1 326 ? 22.172 -12.137 -18.225 1.00 97.50 326 ASP A C 1
ATOM 2398 O O . ASP A 1 326 ? 22.180 -12.038 -19.453 1.00 97.50 326 ASP A O 1
ATOM 2402 N N . ALA A 1 327 ? 21.055 -12.021 -17.512 1.00 97.31 327 ALA A N 1
ATOM 2403 C CA . ALA A 1 327 ? 19.712 -11.796 -18.032 1.00 97.31 327 ALA A CA 1
ATOM 2404 C C . ALA A 1 327 ? 18.940 -10.858 -17.081 1.00 97.31 327 ALA A C 1
ATOM 2406 O O . ALA A 1 327 ? 18.215 -11.333 -16.206 1.00 97.31 327 ALA A O 1
ATOM 2407 N N . PRO A 1 328 ? 19.067 -9.526 -17.238 1.00 96.50 328 PRO A N 1
ATOM 2408 C CA . PRO A 1 328 ? 18.423 -8.562 -16.353 1.00 96.50 328 PRO A CA 1
ATOM 2409 C C . PRO A 1 328 ? 16.921 -8.807 -16.206 1.00 96.50 328 PRO A C 1
ATOM 2411 O O . PRO A 1 328 ? 16.231 -9.098 -17.187 1.00 96.50 328 PRO A O 1
ATOM 2414 N N . SER A 1 329 ? 16.410 -8.635 -14.989 1.00 97.19 329 SER A N 1
ATOM 2415 C CA . SER A 1 329 ? 15.007 -8.844 -14.618 1.00 97.19 329 SER A CA 1
ATOM 2416 C C . SER A 1 329 ? 14.529 -10.296 -14.499 1.00 97.19 329 SER A C 1
ATOM 2418 O O . SER A 1 329 ? 13.387 -10.498 -14.091 1.00 97.19 329 SER A O 1
ATOM 2420 N N . VAL A 1 330 ? 15.355 -11.310 -14.790 1.00 97.06 330 VAL A N 1
ATOM 2421 C CA . VAL A 1 330 ? 14.997 -12.736 -14.607 1.00 97.06 330 VAL A CA 1
ATOM 2422 C C . VAL A 1 330 ? 14.691 -13.103 -13.149 1.00 97.06 330 VAL A C 1
ATOM 2424 O O . VAL A 1 330 ? 13.978 -14.064 -12.866 1.00 97.06 330 VAL A O 1
ATOM 2427 N N . GLY A 1 331 ? 15.200 -12.317 -12.215 1.00 96.06 331 GLY A N 1
ATOM 2428 C CA . GLY A 1 331 ? 15.038 -12.448 -10.785 1.00 96.06 331 GLY A CA 1
ATOM 2429 C C . GLY A 1 331 ? 13.591 -12.334 -10.340 1.00 96.06 331 GLY A C 1
ATOM 2430 O O . GLY A 1 331 ? 13.230 -13.017 -9.389 1.00 96.06 331 GLY A O 1
ATOM 2431 N N . ASP A 1 332 ? 12.728 -11.617 -11.075 1.00 96.31 332 ASP A N 1
ATOM 2432 C CA . ASP A 1 332 ? 11.280 -11.623 -10.808 1.00 96.31 332 ASP A CA 1
ATOM 2433 C C . ASP A 1 332 ? 10.719 -13.056 -10.825 1.00 96.31 332 ASP A C 1
ATOM 2435 O O . ASP A 1 332 ? 10.021 -13.479 -9.901 1.00 96.31 332 ASP A O 1
ATOM 2439 N N . LEU A 1 333 ? 11.122 -13.852 -11.822 1.00 94.56 333 LEU A N 1
ATOM 2440 C CA . LEU A 1 333 ? 10.720 -15.251 -11.954 1.00 94.56 333 LEU A CA 1
ATOM 2441 C C . LEU A 1 333 ? 11.315 -16.133 -10.848 1.00 94.56 333 LEU A C 1
ATOM 2443 O O . LEU A 1 333 ? 10.642 -17.038 -10.345 1.00 94.56 333 LEU A O 1
ATOM 2447 N N . CYS A 1 334 ? 12.573 -15.893 -10.473 1.00 94.38 334 CYS A N 1
ATOM 2448 C CA . CYS A 1 334 ? 13.224 -16.620 -9.384 1.00 94.38 334 CYS A CA 1
ATOM 2449 C C . CYS A 1 334 ? 12.512 -16.358 -8.049 1.00 94.38 334 CYS A C 1
ATOM 2451 O O . CYS A 1 334 ? 12.150 -17.301 -7.340 1.00 94.38 334 CYS A O 1
ATOM 2453 N N . ILE A 1 335 ? 12.266 -15.085 -7.742 1.00 94.50 335 ILE A N 1
ATOM 2454 C CA . ILE A 1 335 ? 11.616 -14.609 -6.519 1.00 94.50 335 ILE A CA 1
ATOM 2455 C C . ILE A 1 335 ? 10.180 -15.129 -6.450 1.00 94.50 335 ILE A C 1
ATOM 2457 O O . ILE A 1 335 ? 9.783 -15.639 -5.406 1.00 94.50 335 ILE A O 1
ATOM 2461 N N . ARG A 1 336 ? 9.439 -15.150 -7.565 1.00 92.12 336 ARG A N 1
ATOM 2462 C CA . ARG A 1 336 ? 8.088 -15.735 -7.630 1.00 92.12 336 ARG A CA 1
ATOM 2463 C C . ARG A 1 336 ? 7.994 -17.144 -7.051 1.00 92.12 336 ARG A C 1
ATOM 2465 O O . ARG A 1 336 ? 6.999 -17.482 -6.415 1.00 92.12 336 ARG A O 1
ATOM 2472 N N . CYS A 1 337 ? 9.000 -17.979 -7.303 1.00 89.12 337 CYS A N 1
ATOM 2473 C CA . CYS A 1 337 ? 9.007 -19.363 -6.833 1.00 89.12 337 CYS A CA 1
ATOM 2474 C C . CYS A 1 337 ? 9.628 -19.516 -5.440 1.00 89.12 337 CYS A C 1
ATOM 2476 O O . CYS A 1 337 ? 9.229 -20.413 -4.705 1.00 89.12 337 CYS A O 1
ATOM 2478 N N . HIS A 1 338 ? 10.616 -18.688 -5.091 1.00 92.69 338 HIS A N 1
ATOM 2479 C CA . HIS A 1 338 ? 11.382 -18.827 -3.847 1.00 92.69 338 HIS A CA 1
ATOM 2480 C C . HIS A 1 338 ? 10.827 -18.001 -2.681 1.00 92.69 338 HIS A C 1
ATOM 2482 O O . HIS A 1 338 ? 11.129 -18.311 -1.531 1.00 92.69 338 HIS A O 1
ATOM 2488 N N . THR A 1 339 ? 10.004 -16.992 -2.967 1.00 92.94 339 THR A N 1
ATOM 2489 C CA . THR A 1 339 ? 9.228 -16.217 -1.993 1.00 92.94 339 THR A CA 1
ATOM 2490 C C . THR A 1 339 ? 7.913 -15.726 -2.625 1.00 92.94 339 THR A C 1
ATOM 2492 O O . THR A 1 339 ? 7.783 -14.576 -3.057 1.00 92.94 339 THR A O 1
ATOM 2495 N N . PRO A 1 340 ? 6.901 -16.611 -2.723 1.00 91.19 340 PRO A N 1
ATOM 2496 C CA . PRO A 1 340 ? 5.626 -16.272 -3.351 1.00 91.19 340 PRO A CA 1
ATOM 2497 C C . PRO A 1 340 ? 4.924 -15.076 -2.698 1.00 91.19 340 PRO A C 1
ATOM 2499 O O . PRO A 1 340 ? 4.338 -14.278 -3.421 1.00 91.19 340 PRO A O 1
ATOM 2502 N N . GLY A 1 341 ? 5.028 -14.916 -1.371 1.00 91.88 341 GLY A N 1
ATOM 2503 C CA . GLY A 1 341 ? 4.474 -13.766 -0.644 1.00 91.88 341 GLY A CA 1
ATOM 2504 C C . GLY A 1 341 ? 5.142 -12.446 -1.034 1.00 91.88 341 GLY A C 1
ATOM 2505 O O . GLY A 1 341 ? 4.456 -11.492 -1.392 1.00 91.88 341 GLY A O 1
ATOM 2506 N N . GLY A 1 342 ? 6.480 -12.414 -1.090 1.00 93.12 342 GLY A N 1
ATOM 2507 C CA . GLY A 1 342 ? 7.219 -11.229 -1.533 1.00 93.12 342 GLY A CA 1
ATOM 2508 C C . GLY A 1 342 ? 6.894 -10.836 -2.974 1.00 93.12 342 GLY A C 1
ATOM 2509 O O . GLY A 1 342 ? 6.707 -9.659 -3.272 1.00 93.12 342 GLY A O 1
ATOM 2510 N N . TRP A 1 343 ? 6.754 -11.820 -3.867 1.00 94.50 343 TRP A N 1
ATOM 2511 C CA . TRP A 1 343 ? 6.314 -11.578 -5.243 1.00 94.50 343 TRP A CA 1
ATOM 2512 C C . TRP A 1 343 ? 4.860 -11.091 -5.318 1.00 94.50 343 TRP A C 1
ATOM 2514 O O . TRP A 1 343 ? 4.567 -10.110 -5.999 1.00 94.50 343 TRP A O 1
ATOM 2524 N N . GLN A 1 344 ? 3.946 -11.746 -4.597 1.00 93.25 344 GLN A N 1
ATOM 2525 C CA . GLN A 1 344 ? 2.520 -11.416 -4.589 1.00 93.25 344 GLN A CA 1
ATOM 2526 C C . GLN A 1 344 ? 2.248 -10.026 -4.020 1.00 93.25 344 GLN A C 1
ATOM 2528 O O . GLN A 1 344 ? 1.305 -9.378 -4.448 1.00 93.25 344 GLN A O 1
ATOM 2533 N N . GLU A 1 345 ? 3.086 -9.539 -3.116 1.00 93.31 345 GLU A N 1
ATOM 2534 C CA . GLU A 1 345 ? 3.002 -8.187 -2.562 1.00 93.31 345 GLU A CA 1
ATOM 2535 C C . GLU A 1 345 ? 3.878 -7.175 -3.331 1.00 93.31 345 GLU A C 1
ATOM 2537 O O . GLU A 1 345 ? 4.177 -6.094 -2.831 1.00 93.31 345 GLU A O 1
ATOM 2542 N N . GLY A 1 346 ? 4.319 -7.523 -4.548 1.00 93.88 346 GLY A N 1
ATOM 2543 C CA . GLY A 1 346 ? 4.976 -6.611 -5.491 1.00 93.88 346 GLY A CA 1
ATOM 2544 C C . GLY A 1 346 ? 6.449 -6.308 -5.216 1.00 93.88 346 GLY A C 1
ATOM 2545 O O . GLY A 1 346 ? 7.047 -5.502 -5.928 1.00 93.88 346 GLY A O 1
ATOM 2546 N N . ARG A 1 347 ? 7.076 -6.964 -4.234 1.00 94.69 347 ARG A N 1
ATOM 2547 C CA . ARG A 1 347 ? 8.474 -6.709 -3.837 1.00 94.69 347 ARG A CA 1
ATOM 2548 C C . ARG A 1 347 ? 9.509 -7.366 -4.754 1.00 94.69 347 ARG A C 1
ATOM 2550 O O . ARG A 1 347 ? 10.693 -7.084 -4.628 1.00 94.69 347 ARG A O 1
ATOM 2557 N N . SER A 1 348 ? 9.085 -8.184 -5.717 1.00 95.19 348 SER A N 1
ATOM 2558 C CA . SER A 1 348 ? 9.963 -8.747 -6.756 1.00 95.19 348 SER A CA 1
ATOM 2559 C C . SER A 1 348 ? 10.318 -7.767 -7.878 1.00 95.19 348 SER A C 1
ATOM 2561 O O . SER A 1 348 ? 11.181 -8.076 -8.696 1.00 95.19 348 SER A O 1
ATOM 2563 N N . VAL A 1 349 ? 9.668 -6.594 -7.931 1.00 94.75 349 VAL A N 1
ATOM 2564 C CA . VAL A 1 349 ? 9.911 -5.577 -8.968 1.00 94.75 349 VAL A CA 1
ATOM 2565 C C . VAL A 1 349 ? 11.363 -5.088 -8.973 1.00 94.75 349 VAL A C 1
ATOM 2567 O O . VAL A 1 349 ? 11.905 -4.781 -10.038 1.00 94.75 349 VAL A O 1
ATOM 2570 N N . ASP A 1 350 ? 11.991 -5.064 -7.795 1.00 93.88 350 ASP A N 1
ATOM 2571 C CA . ASP A 1 350 ? 13.437 -4.999 -7.634 1.00 93.88 350 ASP A CA 1
ATOM 2572 C C . ASP A 1 350 ? 13.997 -6.415 -7.731 1.00 93.88 350 ASP A C 1
ATOM 2574 O O . ASP A 1 350 ? 14.052 -7.170 -6.759 1.00 93.88 350 ASP A O 1
ATOM 2578 N N . THR A 1 351 ? 14.345 -6.811 -8.949 1.00 95.69 351 THR A N 1
ATOM 2579 C CA . THR A 1 351 ? 14.663 -8.196 -9.304 1.00 95.69 351 THR A CA 1
ATOM 2580 C C . THR A 1 351 ? 15.938 -8.731 -8.645 1.00 95.69 351 THR A C 1
ATOM 2582 O O . THR A 1 351 ? 16.209 -9.927 -8.740 1.00 95.69 351 THR A O 1
ATOM 2585 N N . SER A 1 352 ? 16.693 -7.890 -7.924 1.00 93.19 352 SER A N 1
ATOM 2586 C CA . SER A 1 352 ? 17.781 -8.319 -7.035 1.00 93.19 352 SER A CA 1
ATOM 2587 C C . SER A 1 352 ? 17.279 -8.983 -5.745 1.00 93.19 352 SER A C 1
ATOM 2589 O O . SER A 1 352 ? 18.008 -9.766 -5.133 1.00 93.19 352 SER A O 1
ATOM 2591 N N . GLY A 1 353 ? 16.044 -8.678 -5.333 1.00 92.56 353 GLY A N 1
ATOM 2592 C CA . GLY A 1 353 ? 15.471 -9.064 -4.049 1.00 92.56 353 GLY A CA 1
ATOM 2593 C C . GLY A 1 353 ? 15.758 -8.090 -2.899 1.00 92.56 353 GLY A C 1
ATOM 2594 O O . GLY A 1 353 ? 15.430 -8.420 -1.761 1.00 92.56 353 GLY A O 1
ATOM 2595 N N . ASP A 1 354 ? 16.331 -6.905 -3.143 1.00 93.06 354 ASP A N 1
ATOM 2596 C CA . ASP A 1 354 ? 16.646 -5.946 -2.066 1.00 93.06 354 ASP A CA 1
ATOM 2597 C C . ASP A 1 354 ? 15.390 -5.340 -1.410 1.00 93.06 354 ASP A C 1
ATOM 2599 O O . ASP A 1 354 ? 15.433 -4.928 -0.249 1.00 93.06 354 ASP A O 1
ATOM 2603 N N . LEU A 1 355 ? 14.254 -5.337 -2.116 1.00 94.25 355 LEU A N 1
ATOM 2604 C CA . LEU A 1 355 ? 12.951 -4.955 -1.563 1.00 94.25 355 LEU A CA 1
ATOM 2605 C C . LEU A 1 355 ? 12.323 -6.021 -0.650 1.00 94.25 355 LEU A C 1
ATOM 2607 O O . LEU A 1 355 ? 11.308 -5.738 -0.015 1.00 94.25 355 LEU A O 1
ATOM 2611 N N . LEU A 1 356 ? 12.883 -7.233 -0.568 1.00 94.00 356 LEU A N 1
ATOM 2612 C CA . LEU A 1 356 ? 12.319 -8.309 0.246 1.00 94.00 356 LEU A CA 1
ATOM 2613 C C . LEU A 1 356 ? 12.498 -8.039 1.746 1.00 94.00 356 LEU A C 1
ATOM 2615 O O . LEU A 1 356 ? 13.591 -7.764 2.249 1.00 94.00 356 LEU A O 1
ATOM 2619 N N . THR A 1 357 ? 11.404 -8.192 2.480 1.00 93.31 357 THR A N 1
ATOM 2620 C CA . THR A 1 357 ? 11.337 -8.048 3.936 1.00 93.31 357 THR A CA 1
ATOM 2621 C C . THR A 1 357 ? 11.839 -9.305 4.650 1.00 93.31 357 THR A C 1
ATOM 2623 O O . THR A 1 357 ? 12.130 -10.331 4.029 1.00 93.31 357 THR A O 1
ATOM 2626 N N . ASP A 1 358 ? 11.934 -9.262 5.980 1.00 91.50 358 ASP A N 1
ATOM 2627 C CA . ASP A 1 358 ? 12.267 -10.459 6.757 1.00 91.50 358 ASP A CA 1
ATOM 2628 C C . ASP A 1 358 ? 11.183 -11.542 6.646 1.00 91.50 358 ASP A C 1
ATOM 2630 O O . ASP A 1 358 ? 11.548 -12.712 6.493 1.00 91.50 358 ASP A O 1
ATOM 2634 N N . LYS A 1 359 ? 9.900 -11.145 6.552 1.00 91.25 359 LYS A N 1
ATOM 2635 C CA . LYS A 1 359 ? 8.766 -12.035 6.245 1.00 91.25 359 LYS A CA 1
ATOM 2636 C C . LYS A 1 359 ? 9.023 -12.836 4.967 1.00 91.25 359 LYS A C 1
ATOM 2638 O O . LYS A 1 359 ? 8.940 -14.063 4.939 1.00 91.25 359 LYS A O 1
ATOM 2643 N N . ASP A 1 360 ? 9.420 -12.151 3.901 1.00 93.19 360 ASP A N 1
ATOM 2644 C CA . ASP A 1 360 ? 9.627 -12.768 2.585 1.00 93.19 360 ASP A CA 1
ATOM 2645 C C . ASP A 1 360 ? 10.791 -13.762 2.576 1.00 93.19 360 ASP A C 1
ATOM 2647 O O . ASP A 1 360 ? 10.803 -14.725 1.804 1.00 93.19 360 ASP A O 1
ATOM 2651 N N . LYS A 1 361 ? 11.768 -13.574 3.468 1.00 90.69 361 LYS A N 1
ATOM 2652 C CA . LYS A 1 361 ? 12.907 -14.488 3.613 1.00 90.69 361 LYS A CA 1
ATOM 2653 C C . LYS A 1 361 ? 12.512 -15.820 4.247 1.00 90.69 361 LYS A C 1
ATOM 2655 O O . LYS A 1 361 ? 13.296 -16.763 4.154 1.00 90.69 361 LYS A O 1
ATOM 2660 N N . HIS A 1 362 ? 11.312 -15.946 4.822 1.00 88.88 362 HIS A N 1
ATOM 2661 C CA . HIS A 1 362 ? 10.760 -17.243 5.231 1.00 88.88 362 HIS A CA 1
ATOM 2662 C C . HIS A 1 362 ? 10.356 -18.146 4.047 1.00 88.88 362 HIS A C 1
ATOM 2664 O O . HIS A 1 362 ? 9.757 -19.197 4.247 1.00 88.88 362 HIS A O 1
ATOM 2670 N N . GLY A 1 363 ? 10.764 -17.795 2.824 1.00 84.12 363 GLY A N 1
ATOM 2671 C CA . GLY A 1 363 ? 10.812 -18.708 1.691 1.00 84.12 363 GLY A CA 1
ATOM 2672 C C . GLY A 1 363 ? 9.429 -19.043 1.148 1.00 84.12 363 GLY A C 1
ATOM 2673 O O . GLY A 1 363 ? 8.592 -18.162 0.955 1.00 84.12 363 GLY A O 1
ATOM 2674 N N . ILE A 1 364 ? 9.204 -20.326 0.874 1.00 82.00 364 ILE A N 1
ATOM 2675 C CA . ILE A 1 364 ? 7.934 -20.820 0.337 1.00 82.00 364 ILE A CA 1
ATOM 2676 C C . ILE A 1 364 ? 6.950 -20.998 1.493 1.00 82.00 364 ILE A C 1
ATOM 2678 O O . ILE A 1 364 ? 7.013 -22.005 2.205 1.00 82.00 364 ILE A O 1
ATOM 2682 N N . GLN A 1 365 ? 6.085 -19.997 1.645 1.00 72.69 365 GLN A N 1
ATOM 2683 C CA . GLN A 1 365 ? 5.018 -19.888 2.644 1.00 72.69 365 GLN A CA 1
ATOM 2684 C C . GLN A 1 365 ? 3.769 -20.674 2.237 1.00 72.69 365 GLN A C 1
ATOM 2686 O O . GLN A 1 365 ? 3.430 -20.667 1.027 1.00 72.69 365 GLN A O 1
#

Sequence (365 aa):
MNRPGFLAVVALTGVLWLLMTVSQADARNPIRSTFFTIYSSADNTQLDDLPSNTKHCGVCHFDFDGGGARNPYGLGIEVGLGGGLSTTDAILAIDGQDSDGDGYANNVEVLSTLFTNTPTFPGLHDGNKTNTSNIPLGEIEPFLTPAGGNDSTPPAVTVLSPNGGGSHAAGGFTTVSFTATDASGILYVDFYFSDDGGSSFKLVGQSEPYNAGSFSWFVPNRPGSANRLKVVAVDSVGNAGEDDSDNDFTITGQPAGIVPTTLRDMDLAGTQPFEGAVLSDPEDCMTCHGGYDDAVEPWHNWYGSMMGQAMRDPLFLACLAVAEQDAPSVGDLCIRCHTPGGWQEGRSVDTSGDLLTDKDKHGIQ

Foldseek 3Di:
DDDDDDDDDDDDDDDDDPPDPDDPPDDDQCLLVLVCVVLVVCDPHLCQDFPQAHRFPQLFPLERVDDDDTFQLNVQLVVCVVVVDDSNVSNVVQQQPQRQPPLDGQVCLAPPPQAPQGVARSRAAPVCNVSHPSDDSVRRVSRRAGHDGPDPDAKDKAWDPPQAEEEDEALAKDKTFMDTDDPQAWRFKWKWKDPAQPPDTDTQDPRHGDDPRIDIGHHFQSFDFRMKMKMWTAGPHGHIDIDMRNGTYGYDGDDAALHRAGLVVVDDDDQAAPRDDQDDQLVVVCVPQHDDDCVDGPSNVLCPDCQQQVLVDPVLLVVQVVCCRRGNLCLLVVLCQFQVNCRNNPQCSSSSSPSPDPSSSSTHD

pLDDT: mean 89.08, std 13.9, range [36.69, 98.62]